Protein AF-Q8PAM5-F1 (afdb_monomer_lite)

Organism: Xanthomonas campestris pv. campestris (strain ATCC 33913 / DSM 3586 / NCPPB 528 / LMG 568 / P 25) (NCBI:txid190485)

Radius of gyration: 32.38 Å; chains: 1; bounding box: 125×71×41 Å

Sequence (197 aa):
MVDQLPAESVQSIMDGTMKAKVILSMALLSCALAACGKADKPAENSDSPASQTGTSSPAKADHSAAVNGAQQTAKLQQPSGVQDAKQYLCQGGGSACKASGPLVANSDAEAKWLLSNGYPTEAELARLDKLTLDQLKAESQAGNKAATVIYGKKTATSGHFQEGLGILRNAASAGNLYSYYGLSDIYASETKDKNLI

Structure (mmCIF, N/CA/C/O backbone):
data_AF-Q8PAM5-F1
#
_entry.id   AF-Q8PAM5-F1
#
loop_
_atom_site.group_PDB
_atom_site.id
_atom_site.type_symbol
_atom_site.label_atom_id
_atom_site.label_alt_id
_atom_site.label_comp_id
_atom_site.label_asym_id
_atom_site.label_entity_id
_atom_site.label_seq_id
_atom_site.pdbx_PDB_ins_code
_atom_site.Cartn_x
_atom_site.Cartn_y
_atom_site.Cartn_z
_atom_site.occupancy
_atom_site.B_iso_or_equiv
_atom_site.auth_seq_id
_atom_site.auth_comp_id
_atom_site.auth_asym_id
_atom_site.auth_atom_id
_atom_site.pdbx_PDB_model_num
ATOM 1 N N . MET A 1 1 ? 62.332 26.165 10.429 1.00 42.25 1 MET A N 1
ATOM 2 C CA . MET A 1 1 ? 62.621 24.849 11.032 1.00 42.25 1 MET A CA 1
ATOM 3 C C . MET A 1 1 ? 61.345 24.391 11.708 1.00 42.25 1 MET A C 1
ATOM 5 O O . MET A 1 1 ? 60.795 25.206 12.438 1.00 42.25 1 MET A O 1
ATOM 9 N N . VAL A 1 2 ? 60.952 23.132 11.468 1.00 42.97 2 VAL A N 1
ATOM 10 C CA . VAL A 1 2 ? 59.860 22.387 12.135 1.00 42.97 2 VAL A CA 1
ATOM 11 C C . VAL A 1 2 ? 58.449 22.826 11.672 1.00 42.97 2 VAL A C 1
ATOM 13 O O . VAL A 1 2 ? 58.094 23.982 11.844 1.00 42.97 2 VAL A O 1
ATOM 16 N N . ASP A 1 3 ? 57.574 22.036 11.046 1.00 40.38 3 ASP A N 1
ATOM 17 C CA . ASP A 1 3 ? 57.607 20.644 10.584 1.00 40.38 3 ASP A CA 1
ATOM 18 C C . ASP A 1 3 ? 56.512 20.466 9.508 1.00 40.38 3 ASP A C 1
ATOM 20 O O . ASP A 1 3 ? 55.364 20.865 9.709 1.00 40.38 3 ASP A O 1
ATOM 24 N N . GLN A 1 4 ? 56.867 19.873 8.366 1.00 46.44 4 GLN A N 1
ATOM 25 C CA . GLN A 1 4 ? 55.930 19.194 7.468 1.00 46.44 4 GLN A CA 1
ATOM 26 C C . GLN A 1 4 ? 55.980 17.722 7.867 1.00 46.44 4 GLN A C 1
ATOM 28 O O . GLN A 1 4 ? 57.030 17.103 7.704 1.00 46.44 4 GLN A O 1
ATOM 33 N N . LEU A 1 5 ? 54.868 17.162 8.348 1.00 45.34 5 LEU A N 1
ATOM 34 C CA . LEU A 1 5 ? 54.720 15.713 8.468 1.00 45.34 5 LEU A CA 1
ATOM 35 C C . LEU A 1 5 ? 53.838 15.167 7.331 1.00 45.34 5 LEU A C 1
ATOM 37 O O . LEU A 1 5 ? 52.855 15.814 6.959 1.00 45.34 5 LEU A O 1
ATOM 41 N N . PRO A 1 6 ? 54.219 14.015 6.747 1.00 49.38 6 PRO A N 1
ATOM 42 C CA . PRO A 1 6 ? 53.784 13.580 5.427 1.00 49.38 6 PRO A CA 1
ATOM 43 C C . PRO A 1 6 ? 52.526 12.707 5.450 1.00 49.38 6 PRO A C 1
ATOM 45 O O . PRO A 1 6 ? 52.188 12.058 6.439 1.00 49.38 6 PRO A O 1
ATOM 48 N N . ALA A 1 7 ? 51.881 12.652 4.286 1.00 47.38 7 ALA A N 1
ATOM 49 C CA . ALA A 1 7 ? 50.926 11.623 3.920 1.00 47.38 7 ALA A CA 1
ATOM 50 C C . ALA A 1 7 ? 51.678 10.339 3.536 1.00 47.38 7 ALA A C 1
ATOM 52 O O . ALA A 1 7 ? 52.319 10.299 2.491 1.00 47.38 7 ALA A O 1
ATOM 53 N N . GLU A 1 8 ? 51.554 9.284 4.342 1.00 43.16 8 GLU A N 1
ATOM 54 C CA . GLU A 1 8 ? 51.780 7.910 3.895 1.00 43.16 8 GLU A CA 1
ATOM 55 C C . GLU A 1 8 ? 50.804 6.935 4.568 1.00 43.16 8 GLU A C 1
ATOM 57 O O . GLU A 1 8 ? 50.721 6.825 5.787 1.00 43.16 8 GLU A O 1
ATOM 62 N N . SER A 1 9 ? 50.084 6.222 3.701 1.00 43.06 9 SER A N 1
ATOM 63 C CA . SER A 1 9 ? 49.892 4.773 3.743 1.00 43.06 9 SER A CA 1
ATOM 64 C C . SER A 1 9 ? 49.316 4.141 5.018 1.00 43.06 9 SER A C 1
ATOM 66 O O . SER A 1 9 ? 50.027 3.614 5.868 1.00 43.06 9 SER A O 1
ATOM 68 N N . VAL A 1 10 ? 47.984 4.046 5.063 1.00 42.22 10 VAL A N 1
ATOM 69 C CA . VAL A 1 10 ? 47.285 2.985 5.810 1.00 42.22 10 VAL A CA 1
ATOM 70 C C . VAL A 1 10 ? 46.413 2.202 4.824 1.00 42.22 10 VAL A C 1
ATOM 72 O O . VAL A 1 10 ? 45.187 2.229 4.859 1.00 42.22 10 VAL A O 1
ATOM 75 N N . GLN A 1 11 ? 47.073 1.539 3.872 1.00 42.34 11 GLN A N 1
ATOM 76 C CA . GLN A 1 11 ? 46.522 0.415 3.115 1.00 42.34 11 GLN A CA 1
ATOM 77 C C . GLN A 1 11 ? 47.196 -0.856 3.628 1.00 42.34 11 GLN A C 1
ATOM 79 O O . GLN A 1 11 ? 48.305 -1.171 3.220 1.00 42.34 11 GLN A O 1
ATOM 84 N N . SER A 1 12 ? 46.535 -1.519 4.574 1.00 39.59 12 SER A N 1
ATOM 85 C CA . SER A 1 12 ? 46.782 -2.850 5.161 1.00 39.59 12 SER A CA 1
ATOM 86 C C . SER A 1 12 ? 46.152 -2.708 6.548 1.00 39.59 12 SER A C 1
ATOM 88 O O . SER A 1 12 ? 46.491 -1.772 7.259 1.00 39.59 12 SER A O 1
ATOM 90 N N . ILE A 1 13 ? 45.147 -3.449 7.006 1.00 46.94 13 ILE A N 1
ATOM 91 C CA . ILE A 1 13 ? 45.086 -4.895 7.194 1.00 46.94 13 ILE A CA 1
ATOM 92 C C . ILE A 1 13 ? 43.619 -5.166 7.570 1.00 46.94 13 ILE A C 1
ATOM 94 O O . ILE A 1 13 ? 43.204 -4.722 8.633 1.00 46.94 13 ILE A O 1
ATOM 98 N N . MET A 1 14 ? 42.820 -5.809 6.715 1.00 41.88 14 MET A N 1
ATOM 99 C CA . MET A 1 14 ? 41.591 -6.550 7.080 1.00 41.88 14 MET A CA 1
ATOM 100 C C . MET A 1 14 ? 40.939 -7.110 5.809 1.00 41.88 14 MET A C 1
ATOM 102 O O . MET A 1 14 ? 39.782 -6.854 5.503 1.00 41.88 14 MET A O 1
ATOM 106 N N . ASP A 1 15 ? 41.705 -7.893 5.052 1.00 41.47 15 ASP A N 1
ATOM 107 C CA . ASP A 1 15 ? 41.129 -8.822 4.084 1.00 41.47 15 ASP A CA 1
ATOM 108 C C . ASP A 1 15 ? 41.810 -10.172 4.298 1.00 41.47 15 ASP A C 1
ATOM 110 O O . ASP A 1 15 ? 43.013 -10.341 4.097 1.00 41.47 15 ASP A O 1
ATOM 114 N N . GLY A 1 16 ? 41.059 -11.080 4.914 1.00 39.72 16 GLY A N 1
ATOM 115 C CA . GLY A 1 16 ? 41.605 -12.200 5.670 1.00 39.72 16 GLY A CA 1
ATOM 116 C C . GLY A 1 16 ? 40.597 -13.327 5.839 1.00 39.72 16 GLY A C 1
ATOM 117 O O . GLY A 1 16 ? 40.372 -13.809 6.939 1.00 39.72 16 GLY A O 1
ATOM 118 N N . THR A 1 17 ? 40.027 -13.767 4.720 1.00 42.84 17 THR A N 1
ATOM 119 C CA . THR A 1 17 ? 39.775 -15.192 4.465 1.00 42.84 17 THR A CA 1
ATOM 120 C C . THR A 1 17 ? 38.811 -15.924 5.416 1.00 42.84 17 THR A C 1
ATOM 122 O O . THR A 1 17 ? 39.169 -16.933 6.018 1.00 42.84 17 THR A O 1
ATOM 125 N N . MET A 1 18 ? 37.526 -15.551 5.445 1.00 38.03 18 MET A N 1
ATOM 126 C CA . MET A 1 18 ? 36.471 -16.503 5.840 1.00 38.03 18 MET A CA 1
ATOM 127 C C . MET A 1 18 ? 36.092 -17.402 4.651 1.00 38.03 18 MET A C 1
ATOM 129 O O . MET A 1 18 ? 35.032 -17.283 4.045 1.00 38.03 18 MET A O 1
ATOM 133 N N . LYS A 1 19 ? 36.987 -18.339 4.311 1.00 48.31 19 LYS A N 1
ATOM 134 C CA . LYS A 1 19 ? 36.625 -19.563 3.582 1.00 48.31 19 LYS A CA 1
ATOM 135 C C . LYS A 1 19 ? 36.349 -20.662 4.604 1.00 48.31 19 LYS A C 1
ATOM 137 O O . LYS A 1 19 ? 37.219 -21.476 4.897 1.00 48.31 19 LYS A O 1
ATOM 142 N N . ALA A 1 20 ? 35.127 -20.704 5.122 1.00 47.09 20 ALA A N 1
ATOM 143 C CA . ALA A 1 20 ? 34.639 -21.835 5.900 1.00 47.09 20 ALA A CA 1
ATOM 144 C C . ALA A 1 20 ? 33.363 -22.384 5.254 1.00 47.09 20 ALA A C 1
ATOM 146 O O . ALA A 1 20 ? 32.299 -21.777 5.277 1.00 47.09 20 ALA A O 1
ATOM 147 N N . LYS A 1 21 ? 33.553 -23.541 4.617 1.00 50.09 21 LYS A N 1
ATOM 148 C CA . LYS A 1 21 ? 32.563 -24.517 4.161 1.00 50.09 21 LYS A CA 1
ATOM 149 C C . LYS A 1 21 ? 31.264 -24.498 4.979 1.00 50.09 21 LYS A C 1
ATOM 151 O O . LYS A 1 21 ? 31.280 -24.895 6.137 1.00 50.09 21 LYS A O 1
ATOM 156 N N . VAL A 1 22 ? 30.140 -24.213 4.325 1.00 48.91 22 VAL A N 1
ATOM 157 C CA . VAL A 1 22 ? 28.833 -24.755 4.723 1.00 48.91 22 VAL A CA 1
ATOM 158 C C . VAL A 1 22 ? 28.134 -25.233 3.453 1.00 48.91 22 VAL A C 1
ATOM 160 O O . VAL A 1 22 ? 27.361 -24.525 2.819 1.00 48.91 22 VAL A O 1
ATOM 163 N N . ILE A 1 23 ? 28.498 -26.442 3.037 1.00 55.47 23 ILE A N 1
ATOM 164 C CA . ILE A 1 23 ? 27.697 -27.263 2.131 1.00 55.47 23 ILE A CA 1
ATOM 165 C C . ILE A 1 23 ? 27.048 -28.321 3.018 1.00 55.47 23 ILE A C 1
ATOM 167 O O . ILE A 1 23 ? 27.731 -28.885 3.872 1.00 55.47 23 ILE A O 1
ATOM 171 N N . LEU A 1 24 ? 25.778 -28.609 2.719 1.00 42.91 24 LEU A N 1
ATOM 172 C CA . LEU A 1 24 ? 24.989 -29.775 3.129 1.00 42.91 24 LEU A CA 1
ATOM 173 C C . LEU A 1 24 ? 24.008 -29.531 4.282 1.00 42.91 24 LEU A C 1
ATOM 175 O O . LEU A 1 24 ? 24.387 -29.554 5.448 1.00 42.91 24 LEU A O 1
ATOM 179 N N . SER A 1 25 ? 22.725 -29.378 3.926 1.00 41.12 25 SER A N 1
ATOM 180 C CA . SER A 1 25 ? 21.597 -30.158 4.479 1.00 41.12 25 SER A CA 1
ATOM 181 C C . SER A 1 25 ? 20.275 -29.746 3.806 1.00 41.12 25 SER A C 1
ATOM 183 O O . SER A 1 25 ? 19.482 -29.004 4.376 1.00 41.12 25 SER A O 1
ATOM 185 N N . MET A 1 26 ? 20.015 -30.229 2.582 1.00 45.72 26 MET A N 1
ATOM 186 C CA . MET A 1 26 ? 18.632 -30.342 2.092 1.00 45.72 26 MET A CA 1
ATOM 187 C C . MET A 1 26 ? 18.045 -31.630 2.671 1.00 45.72 26 MET A C 1
ATOM 189 O O . MET A 1 26 ? 18.252 -32.712 2.127 1.00 45.72 26 MET A O 1
ATOM 193 N N . ALA A 1 27 ? 17.340 -31.517 3.795 1.00 53.09 27 ALA A N 1
ATOM 194 C CA . ALA A 1 27 ? 16.489 -32.589 4.288 1.00 53.09 27 ALA A CA 1
ATOM 195 C C . ALA A 1 27 ? 15.143 -32.518 3.552 1.00 53.09 27 ALA A C 1
ATOM 197 O O . ALA A 1 27 ? 14.373 -31.571 3.702 1.00 53.09 27 ALA A O 1
ATO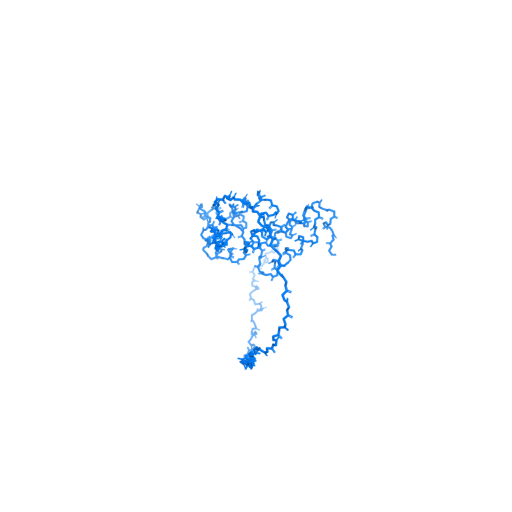M 198 N N . LEU A 1 28 ? 14.903 -33.526 2.717 1.00 51.25 28 LEU A N 1
ATOM 199 C CA . LEU A 1 28 ? 13.649 -33.789 2.022 1.00 51.25 28 LEU A CA 1
ATOM 200 C C . LEU A 1 28 ? 12.527 -34.034 3.046 1.00 51.25 28 LEU A C 1
ATOM 202 O O . LEU A 1 28 ? 12.415 -35.134 3.583 1.00 51.25 28 LEU A O 1
ATOM 206 N N . LEU A 1 29 ? 11.660 -33.046 3.289 1.00 47.84 29 LEU A N 1
ATOM 207 C CA . LEU A 1 29 ? 10.353 -33.300 3.903 1.00 47.84 29 LEU A CA 1
ATOM 208 C C . LEU A 1 29 ? 9.377 -33.766 2.818 1.00 47.84 29 LEU A C 1
ATOM 210 O O . LEU A 1 29 ? 8.692 -32.970 2.183 1.00 47.84 29 LEU A O 1
ATOM 214 N N . SER A 1 30 ? 9.327 -35.078 2.600 1.00 46.72 30 SER A N 1
ATOM 215 C CA . SER A 1 30 ? 8.229 -35.732 1.882 1.00 46.72 30 SER A CA 1
ATOM 216 C C . SER A 1 30 ? 7.233 -36.277 2.904 1.00 46.72 30 SER A C 1
ATOM 218 O O . SER A 1 30 ? 7.366 -37.407 3.365 1.00 46.72 30 SER A O 1
ATOM 220 N N . CYS A 1 31 ? 6.233 -35.478 3.277 1.00 51.94 31 CYS A N 1
ATOM 221 C CA . CYS A 1 31 ? 5.037 -36.004 3.932 1.00 51.94 31 CYS A CA 1
ATOM 222 C C . CYS A 1 31 ? 4.074 -36.489 2.845 1.00 51.94 31 CYS A C 1
ATOM 224 O O . CYS A 1 31 ? 3.433 -35.694 2.160 1.00 51.94 31 CYS A O 1
ATOM 226 N N . ALA A 1 32 ? 4.001 -37.808 2.677 1.00 55.88 32 ALA A N 1
ATOM 227 C CA . ALA A 1 32 ? 2.976 -38.458 1.879 1.00 55.88 32 ALA A CA 1
ATOM 228 C C . ALA A 1 32 ? 1.598 -38.207 2.520 1.00 55.88 32 ALA A C 1
ATOM 230 O O . ALA A 1 32 ? 1.319 -38.685 3.618 1.00 55.88 32 ALA A O 1
ATOM 231 N N . LEU A 1 33 ? 0.730 -37.460 1.833 1.00 49.72 33 LEU A N 1
ATOM 232 C CA . LEU A 1 33 ? -0.702 -37.450 2.119 1.00 49.72 33 LEU A CA 1
ATOM 233 C C . LEU A 1 33 ? -1.269 -38.792 1.653 1.00 49.72 33 LEU A C 1
ATOM 235 O O . LEU A 1 33 ? -1.496 -39.008 0.463 1.00 49.72 33 LEU A O 1
ATOM 239 N N . ALA A 1 34 ? -1.463 -39.708 2.600 1.00 50.25 34 ALA A N 1
ATOM 240 C CA . ALA A 1 34 ? -2.281 -40.887 2.383 1.00 50.25 34 ALA A CA 1
ATOM 241 C C . ALA A 1 34 ? -3.709 -40.429 2.055 1.00 50.25 34 ALA A C 1
ATOM 243 O O . ALA A 1 34 ? -4.423 -39.873 2.890 1.00 50.25 34 ALA A O 1
ATOM 244 N N . ALA A 1 35 ? -4.097 -40.634 0.801 1.00 46.75 35 ALA A N 1
ATOM 245 C CA . ALA A 1 35 ? -5.448 -40.455 0.316 1.00 46.75 35 ALA A CA 1
ATOM 246 C C . ALA A 1 35 ? -6.354 -41.542 0.918 1.00 46.75 35 ALA A C 1
ATOM 248 O O . ALA A 1 35 ? -6.356 -42.679 0.454 1.00 46.75 35 ALA A O 1
ATOM 249 N N . CYS A 1 36 ? -7.152 -41.185 1.922 1.00 53.09 36 CYS A N 1
ATOM 250 C CA . CYS A 1 36 ? -8.367 -41.919 2.266 1.00 53.09 36 CYS A CA 1
ATOM 251 C C . CYS A 1 36 ? -9.555 -41.123 1.730 1.00 53.09 36 CYS A C 1
ATOM 253 O O . CYS A 1 36 ? -9.970 -40.129 2.320 1.00 53.09 36 CYS A O 1
ATOM 255 N N . GLY A 1 37 ? -10.083 -41.539 0.582 1.00 41.22 37 GLY A N 1
ATOM 256 C CA . GLY A 1 37 ? -11.249 -40.900 -0.011 1.00 41.22 37 GLY A CA 1
ATOM 257 C C . GLY A 1 37 ? -11.824 -41.704 -1.165 1.00 41.22 37 GLY A C 1
ATOM 258 O O . GLY A 1 37 ? -11.498 -41.435 -2.318 1.00 41.22 37 GLY A O 1
ATOM 259 N N . LYS A 1 38 ? -12.685 -42.674 -0.842 1.00 39.50 38 LYS A N 1
ATOM 260 C CA . LYS A 1 38 ? -13.826 -43.118 -1.663 1.00 39.50 38 LYS A CA 1
ATOM 261 C C . LYS A 1 38 ? -14.763 -43.958 -0.793 1.00 39.50 38 LYS A C 1
ATOM 263 O O . LYS A 1 38 ? -14.311 -44.914 -0.180 1.00 39.50 38 LYS A O 1
ATOM 268 N N . ALA A 1 39 ? -15.978 -43.438 -0.609 1.00 38.84 39 ALA A N 1
ATOM 269 C CA . ALA A 1 39 ? -17.246 -44.045 -1.049 1.00 38.84 39 ALA A CA 1
ATOM 270 C C . ALA A 1 39 ? -17.826 -44.904 0.101 1.00 38.84 39 ALA A C 1
ATOM 272 O O . ALA A 1 39 ? -17.073 -45.527 0.831 1.00 38.84 39 ALA A O 1
ATOM 273 N N . ASP A 1 40 ? -19.098 -44.858 0.482 1.00 42.00 40 ASP A N 1
ATOM 274 C CA . ASP A 1 40 ? -20.323 -44.717 -0.290 1.00 42.00 40 ASP A CA 1
ATOM 275 C C . ASP A 1 40 ? -21.453 -44.129 0.572 1.00 42.00 40 ASP A C 1
ATOM 277 O O . ASP A 1 40 ? -21.507 -44.308 1.789 1.00 42.00 40 ASP A O 1
ATOM 281 N N . LYS A 1 41 ? -22.397 -43.471 -0.100 1.00 45.69 41 LYS A N 1
ATOM 282 C CA . LYS A 1 41 ? -23.770 -43.267 0.373 1.00 45.69 41 LYS A CA 1
ATOM 283 C C . LYS A 1 41 ? -24.596 -44.457 -0.129 1.00 45.69 41 LYS A C 1
ATOM 285 O O . LYS A 1 41 ? -24.451 -44.814 -1.295 1.00 45.69 41 LYS A O 1
ATOM 290 N N . PRO A 1 42 ? -25.513 -45.008 0.676 1.00 41.94 42 PRO A N 1
ATOM 291 C CA . PRO A 1 42 ? -26.870 -45.181 0.152 1.00 41.94 42 PRO A CA 1
ATOM 292 C C . PRO A 1 42 ? -27.962 -44.747 1.139 1.00 41.94 42 PRO A C 1
ATOM 294 O O . PRO A 1 42 ? -27.784 -44.728 2.354 1.00 41.94 42 PRO A O 1
ATOM 297 N N . ALA A 1 43 ? -29.083 -44.346 0.546 1.00 39.12 43 ALA A N 1
ATOM 298 C CA . ALA A 1 43 ? -30.341 -43.972 1.176 1.00 39.12 43 ALA A CA 1
ATOM 299 C C . ALA A 1 43 ? -31.292 -45.183 1.296 1.00 39.12 43 ALA A C 1
ATOM 301 O O . ALA A 1 43 ? -30.894 -46.293 0.960 1.00 39.12 43 ALA A O 1
ATOM 302 N N . GLU A 1 44 ? -32.544 -44.876 1.671 1.00 39.22 44 GLU A N 1
ATOM 303 C CA . GLU A 1 44 ? -33.760 -45.715 1.755 1.00 39.22 44 GLU A CA 1
ATOM 304 C C . GLU A 1 44 ? -33.995 -46.399 3.110 1.00 39.22 44 GLU A C 1
ATOM 306 O O . GLU A 1 44 ? -33.065 -46.863 3.751 1.00 39.22 44 GLU A O 1
ATOM 311 N N . ASN A 1 45 ? -35.212 -46.519 3.641 1.00 36.78 45 ASN A N 1
ATOM 312 C CA . ASN A 1 45 ? -36.549 -46.016 3.298 1.00 36.78 45 ASN A CA 1
ATOM 313 C C . ASN A 1 45 ? -37.421 -46.192 4.559 1.00 36.78 45 ASN A C 1
ATOM 315 O O . ASN A 1 45 ? -37.094 -47.051 5.378 1.00 36.78 45 ASN A O 1
ATOM 319 N N . SER A 1 46 ? -38.537 -45.467 4.691 1.00 37.88 46 SER A N 1
ATOM 320 C CA . SER A 1 46 ? -39.791 -45.991 5.279 1.00 37.88 46 SER A CA 1
ATOM 321 C C . SER A 1 46 ? -40.934 -44.976 5.165 1.00 37.88 46 SER A C 1
ATOM 323 O O . SER A 1 46 ? -40.950 -43.929 5.810 1.00 37.88 46 SER A O 1
ATOM 325 N N . ASP A 1 47 ? -41.871 -45.372 4.313 1.00 36.62 47 ASP A N 1
ATOM 326 C CA . ASP A 1 47 ? -43.221 -44.894 4.021 1.00 36.62 47 ASP A CA 1
ATOM 327 C C . ASP A 1 47 ? -44.130 -44.644 5.249 1.00 36.62 47 ASP A C 1
ATOM 329 O O . ASP A 1 47 ? -44.156 -45.447 6.177 1.00 36.62 47 ASP A O 1
ATOM 333 N N . SER A 1 48 ? -44.861 -43.511 5.264 1.00 38.88 48 SER A N 1
ATOM 334 C CA . SER A 1 48 ? -46.337 -43.370 5.070 1.00 38.88 48 SER A CA 1
ATOM 335 C C . SER A 1 48 ? -47.184 -43.417 6.369 1.00 38.88 48 SER A C 1
ATOM 337 O O . SER A 1 48 ? -46.707 -43.923 7.380 1.00 38.88 48 SER A O 1
ATOM 339 N N . PRO A 1 49 ? -48.488 -43.043 6.379 1.00 51.88 49 PRO A N 1
ATOM 340 C CA . PRO A 1 49 ? -49.202 -41.941 5.700 1.00 51.88 49 PRO A CA 1
ATOM 341 C C . PRO A 1 49 ? -50.177 -41.179 6.653 1.00 51.88 49 PRO A C 1
ATOM 343 O O . PRO A 1 49 ? -50.464 -41.651 7.748 1.00 51.88 49 PRO A O 1
ATOM 346 N N . ALA A 1 50 ? -50.775 -40.056 6.218 1.00 37.03 50 ALA A N 1
ATOM 347 C CA . ALA A 1 50 ? -52.195 -39.727 6.477 1.00 37.03 50 ALA A CA 1
ATOM 348 C C . ALA A 1 50 ? -52.635 -38.428 5.778 1.00 37.03 50 ALA A C 1
ATOM 350 O O . ALA A 1 50 ? -52.050 -37.362 5.952 1.00 37.03 50 ALA A O 1
ATOM 351 N N . SER A 1 51 ? -53.717 -38.555 5.014 1.00 37.69 51 SER A N 1
ATOM 352 C CA . SER A 1 51 ? -54.469 -37.514 4.316 1.00 37.69 51 SER A CA 1
ATOM 353 C C . SER A 1 51 ? -55.118 -36.495 5.254 1.00 37.69 51 SER A C 1
ATOM 355 O O . SER A 1 51 ? -55.556 -36.866 6.340 1.00 37.69 51 SER A O 1
ATOM 357 N N . GLN A 1 52 ? -55.372 -35.280 4.753 1.00 44.44 52 GLN A N 1
ATOM 358 C CA . GLN A 1 52 ? -56.734 -34.735 4.749 1.00 44.44 52 GLN A CA 1
ATOM 359 C C . GLN A 1 52 ? -56.906 -33.565 3.773 1.00 44.44 52 GLN A C 1
ATOM 361 O O . GLN A 1 52 ? -56.071 -32.676 3.636 1.00 44.44 52 GLN A O 1
ATOM 366 N N . THR A 1 53 ? -58.032 -33.648 3.079 1.00 37.72 53 THR A N 1
ATOM 367 C CA . THR A 1 53 ? -58.565 -32.776 2.038 1.00 37.72 53 THR A CA 1
ATOM 368 C C . THR A 1 53 ? -59.322 -31.606 2.671 1.00 37.72 53 THR A C 1
ATOM 370 O O . THR A 1 53 ? -60.058 -31.807 3.633 1.00 37.72 53 THR A O 1
ATOM 373 N N . GLY A 1 54 ? -59.227 -30.410 2.090 1.00 37.34 54 GLY A N 1
ATOM 374 C CA . GLY A 1 54 ? -60.072 -29.268 2.444 1.00 37.34 54 GLY A CA 1
ATOM 375 C C . GLY A 1 54 ? -60.076 -28.216 1.336 1.00 37.34 54 GLY A C 1
ATOM 376 O O . GLY A 1 54 ? -59.117 -27.474 1.166 1.00 37.34 54 GLY A O 1
ATOM 377 N N . THR A 1 55 ? -61.149 -28.206 0.552 1.00 35.81 55 THR A N 1
ATOM 378 C CA . THR A 1 55 ? -61.413 -27.334 -0.601 1.00 35.81 55 THR A CA 1
ATOM 379 C C . THR A 1 55 ? -61.982 -25.976 -0.179 1.00 35.81 55 THR A C 1
ATOM 381 O O . THR A 1 55 ? -62.953 -25.962 0.568 1.00 35.81 55 THR A O 1
ATOM 384 N N . SER A 1 56 ? -61.502 -24.872 -0.775 1.00 40.78 56 SER A N 1
ATOM 385 C CA . SER A 1 56 ? -62.352 -23.773 -1.296 1.00 40.78 56 SER A CA 1
ATOM 386 C C . SER A 1 56 ? -61.537 -22.706 -2.055 1.00 40.78 56 SER A C 1
ATOM 388 O O . SER A 1 56 ? -60.653 -22.070 -1.489 1.00 40.78 56 SER A O 1
ATOM 390 N N . SER A 1 57 ? -61.852 -22.529 -3.345 1.00 43.19 57 SER A N 1
ATOM 391 C CA . SER A 1 57 ? -61.420 -21.454 -4.271 1.00 43.19 57 SER A CA 1
ATOM 392 C C . SER A 1 57 ? -62.172 -20.124 -4.001 1.00 43.19 57 SER A C 1
ATOM 394 O O . SER A 1 57 ? -62.982 -20.112 -3.075 1.00 43.19 57 SER A O 1
ATOM 396 N N . PRO A 1 58 ? -62.091 -19.047 -4.828 1.00 51.69 58 PRO A N 1
ATOM 397 C CA . PRO A 1 58 ? -61.154 -18.682 -5.908 1.00 51.69 58 PRO A CA 1
ATOM 398 C C . PRO A 1 58 ? -60.613 -17.227 -5.793 1.00 51.69 58 PRO A C 1
ATOM 400 O O . PRO A 1 58 ? -61.251 -16.354 -5.218 1.00 51.69 58 PRO A O 1
ATOM 403 N N . ALA A 1 59 ? -59.503 -16.904 -6.462 1.00 39.19 59 ALA A N 1
ATOM 404 C CA . ALA A 1 59 ? -59.274 -15.544 -6.962 1.00 39.19 59 ALA A CA 1
ATOM 405 C C . ALA A 1 59 ? -58.478 -15.602 -8.268 1.00 39.19 59 ALA A C 1
ATOM 407 O O . ALA A 1 59 ? -57.468 -16.292 -8.388 1.00 39.19 59 ALA A O 1
ATOM 408 N N . LYS A 1 60 ? -59.033 -14.932 -9.271 1.00 35.59 60 LYS A N 1
ATOM 409 C CA . LYS A 1 60 ? -58.658 -14.945 -10.678 1.00 35.59 60 LYS A CA 1
ATOM 410 C C . LYS A 1 60 ? -57.599 -13.873 -10.939 1.00 35.59 60 LYS A C 1
ATOM 412 O O . LYS A 1 60 ? -57.809 -12.741 -10.534 1.00 35.59 60 LYS A O 1
ATOM 417 N N . ALA A 1 61 ? -56.571 -14.284 -11.684 1.00 40.25 61 ALA A N 1
ATOM 418 C CA . ALA A 1 61 ? -55.667 -13.509 -12.537 1.00 40.25 61 ALA A CA 1
ATOM 419 C C . ALA A 1 61 ? -54.910 -12.318 -11.916 1.00 40.25 61 ALA A C 1
ATOM 421 O O . ALA A 1 61 ? -55.502 -11.307 -11.579 1.00 40.25 61 ALA A O 1
ATOM 422 N N . ASP A 1 62 ? -53.576 -12.377 -11.963 1.00 37.41 62 ASP A N 1
ATOM 423 C CA . ASP A 1 62 ? -52.905 -11.629 -13.029 1.00 37.41 62 ASP A CA 1
ATOM 424 C C . ASP A 1 62 ? -51.532 -12.205 -13.398 1.00 37.41 62 ASP A C 1
ATOM 426 O O . ASP A 1 62 ? -50.827 -12.817 -12.598 1.00 37.41 62 ASP A O 1
ATOM 430 N N . HIS A 1 63 ? -51.238 -12.077 -14.687 1.00 42.44 63 HIS A N 1
ATOM 431 C CA . HIS A 1 63 ? -50.037 -12.516 -15.384 1.00 42.44 63 HIS A CA 1
ATOM 432 C C . HIS A 1 63 ? -48.821 -11.639 -15.057 1.00 42.44 63 HIS A C 1
ATOM 434 O O . HIS A 1 63 ? -48.953 -10.425 -14.963 1.00 42.44 63 HIS A O 1
ATOM 440 N N . SER A 1 64 ? -47.638 -12.266 -15.125 1.00 41.09 64 SER A N 1
ATOM 441 C CA . SER A 1 64 ? -46.332 -11.655 -15.446 1.00 41.09 64 SER A CA 1
ATOM 442 C C . SER A 1 64 ? -45.745 -10.698 -14.389 1.00 41.09 64 SER A C 1
ATOM 444 O O . SER A 1 64 ? -46.418 -9.857 -13.828 1.00 41.09 64 SER A O 1
ATOM 446 N N . ALA A 1 65 ? -44.460 -10.713 -14.052 1.00 41.62 65 ALA A N 1
ATOM 447 C CA . ALA A 1 65 ? -43.300 -11.313 -14.678 1.00 41.62 65 ALA A CA 1
ATOM 448 C C . ALA A 1 65 ? -42.342 -11.802 -13.585 1.00 41.62 65 ALA A C 1
ATOM 450 O O . ALA A 1 65 ? -42.109 -11.126 -12.581 1.00 41.62 65 ALA A O 1
ATOM 451 N N . ALA A 1 66 ? -41.773 -12.982 -13.809 1.00 44.03 66 ALA A N 1
ATOM 452 C CA . ALA A 1 66 ? -40.653 -13.480 -13.042 1.00 44.03 66 ALA A CA 1
ATOM 453 C C . ALA A 1 66 ? -39.496 -12.468 -13.095 1.00 44.03 66 ALA A C 1
ATOM 455 O O . ALA A 1 66 ? -38.998 -12.132 -14.165 1.00 44.03 66 ALA A O 1
ATOM 456 N N . VAL A 1 67 ? -39.119 -11.974 -11.917 1.00 42.66 67 VAL A N 1
ATOM 457 C CA . VAL A 1 67 ? -37.739 -11.819 -11.442 1.00 42.66 67 VAL A CA 1
ATOM 458 C C . VAL A 1 67 ? -36.705 -11.682 -12.571 1.00 42.66 67 VAL A C 1
ATOM 460 O O . VAL A 1 67 ? -36.017 -12.636 -12.923 1.00 42.66 67 VAL A O 1
ATOM 463 N N . ASN A 1 68 ? -36.500 -10.457 -13.065 1.00 44.72 68 ASN A N 1
ATOM 464 C CA . ASN A 1 68 ? -35.222 -10.059 -13.675 1.00 44.72 68 ASN A CA 1
ATOM 465 C C . ASN A 1 68 ? -34.176 -9.866 -12.561 1.00 44.72 68 ASN A C 1
ATOM 467 O O . ASN A 1 68 ? -33.632 -8.788 -12.346 1.00 44.72 68 ASN A O 1
ATOM 471 N N . GLY A 1 69 ? -33.957 -10.926 -11.789 1.00 44.75 69 GLY A N 1
ATOM 472 C CA . GLY A 1 69 ? -33.073 -10.980 -10.632 1.00 44.75 69 GLY A CA 1
ATOM 473 C C . GLY A 1 69 ? -32.122 -12.159 -10.747 1.00 44.75 69 GLY A C 1
ATOM 474 O O . GLY A 1 69 ? -31.957 -12.905 -9.794 1.00 44.75 69 GLY A O 1
ATOM 475 N N . ALA A 1 70 ? -31.557 -12.387 -11.933 1.00 46.44 70 ALA A N 1
ATOM 476 C CA . ALA A 1 70 ? -30.538 -13.415 -12.134 1.00 46.44 70 ALA A CA 1
ATOM 477 C C . ALA A 1 70 ? -29.712 -13.159 -13.402 1.00 46.44 70 ALA A C 1
ATOM 479 O O . ALA A 1 70 ? -29.458 -14.067 -14.181 1.00 46.44 70 ALA A O 1
ATOM 480 N N . GLN A 1 71 ? -29.302 -11.914 -13.643 1.00 39.00 71 GLN A N 1
ATOM 481 C CA . GLN A 1 71 ? -28.318 -11.609 -14.689 1.00 39.00 71 GLN A CA 1
ATOM 482 C C . GLN A 1 71 ? -27.403 -10.450 -14.283 1.00 39.00 71 GLN A C 1
ATOM 484 O O . GLN A 1 71 ? -26.939 -9.667 -15.099 1.00 39.00 71 GLN A O 1
ATOM 489 N N . GLN A 1 72 ? -27.082 -10.376 -12.993 1.00 41.97 72 GLN A N 1
ATOM 490 C CA . GLN A 1 72 ? -25.783 -9.862 -12.580 1.00 41.97 72 GLN A CA 1
ATOM 491 C C . GLN A 1 72 ? -24.908 -11.083 -12.333 1.00 41.97 72 GLN A C 1
ATOM 493 O O . GLN A 1 72 ? -24.642 -11.497 -11.209 1.00 41.97 72 GLN A O 1
ATOM 498 N N . THR A 1 73 ? -24.525 -11.718 -13.441 1.00 39.97 73 THR A N 1
ATOM 499 C CA . THR A 1 73 ? -23.352 -12.580 -13.507 1.00 39.97 73 THR A CA 1
ATOM 500 C C . THR A 1 73 ? -22.266 -11.870 -12.715 1.00 39.97 73 THR A C 1
ATOM 502 O O . THR A 1 73 ? -21.971 -10.708 -13.004 1.00 39.97 73 THR A O 1
ATOM 505 N N . ALA A 1 74 ? -21.727 -12.533 -11.693 1.00 46.22 74 ALA A N 1
ATOM 506 C CA . ALA A 1 74 ? -20.541 -12.087 -10.991 1.00 46.22 74 ALA A CA 1
ATOM 507 C C . ALA A 1 74 ? -19.447 -11.868 -12.042 1.00 46.22 74 ALA A C 1
ATOM 509 O O . ALA A 1 74 ? -18.751 -12.796 -12.451 1.00 46.22 74 ALA A O 1
ATOM 510 N N . LYS A 1 75 ? -19.347 -10.637 -12.553 1.00 40.81 75 LYS A N 1
ATOM 511 C CA . LYS A 1 75 ? -18.171 -10.160 -13.257 1.00 40.81 75 LYS A CA 1
ATOM 512 C C . LYS A 1 75 ? -17.089 -10.353 -12.219 1.00 40.81 75 LYS A C 1
ATOM 514 O O . LYS A 1 75 ? -17.145 -9.648 -11.214 1.00 40.81 75 LYS A O 1
ATOM 519 N N . LEU A 1 76 ? -16.216 -11.351 -12.408 1.00 42.97 76 LEU A N 1
ATOM 520 C CA . LEU A 1 76 ? -15.046 -11.541 -11.557 1.00 42.97 76 LEU A CA 1
ATOM 521 C C . LEU A 1 76 ? -14.484 -10.142 -11.335 1.00 42.97 76 LEU A C 1
ATOM 523 O O . LEU A 1 76 ? -14.099 -9.494 -12.313 1.00 42.97 76 LEU A O 1
ATOM 527 N N . GLN A 1 77 ? -14.616 -9.624 -10.108 1.00 58.09 77 GLN A N 1
ATOM 528 C CA . GLN A 1 77 ? -14.223 -8.258 -9.813 1.00 58.09 77 GLN A CA 1
ATOM 529 C C . GLN A 1 77 ? -12.752 -8.181 -10.186 1.00 58.09 77 GLN A C 1
ATOM 531 O O . GLN A 1 77 ? -11.911 -8.847 -9.586 1.00 58.09 77 GLN A O 1
ATOM 536 N N . GLN A 1 78 ? -12.467 -7.445 -11.258 1.00 56.12 78 GLN A N 1
ATOM 537 C CA . GLN A 1 78 ? -11.103 -7.237 -11.691 1.00 56.12 78 GLN A CA 1
ATOM 538 C C . GLN A 1 78 ? -10.377 -6.588 -10.512 1.00 56.12 78 GLN A C 1
ATOM 540 O O . GLN A 1 78 ? -10.941 -5.651 -9.939 1.00 56.12 78 GLN A O 1
ATOM 545 N N . PRO A 1 79 ? -9.201 -7.097 -10.106 1.00 61.59 79 PRO A N 1
ATOM 546 C CA . PRO A 1 79 ? -8.517 -6.586 -8.931 1.00 61.59 79 PRO A CA 1
ATOM 547 C C . PRO A 1 79 ? -8.339 -5.076 -9.074 1.00 61.59 79 PRO A C 1
ATOM 549 O O . PRO A 1 79 ? -7.688 -4.599 -10.010 1.00 61.59 79 PRO A O 1
ATOM 552 N N . SER A 1 80 ? -8.987 -4.334 -8.176 1.00 70.75 80 SER A N 1
ATOM 553 C CA . SER A 1 80 ? -8.830 -2.890 -8.059 1.00 70.75 80 SER A CA 1
ATOM 554 C C . SER A 1 80 ? -7.376 -2.597 -7.695 1.00 70.75 80 SER A C 1
ATOM 556 O O . SER A 1 80 ? -6.815 -3.265 -6.829 1.00 70.75 80 SER A O 1
ATOM 558 N N . GLY A 1 81 ? -6.757 -1.642 -8.383 1.00 84.12 81 GLY A N 1
ATOM 559 C CA . GLY A 1 81 ? -5.370 -1.248 -8.152 1.00 84.12 81 GLY A CA 1
ATOM 560 C C . GLY A 1 81 ? -4.537 -1.173 -9.428 1.00 84.12 81 GLY A C 1
ATOM 561 O O . GLY A 1 81 ? -4.982 -1.513 -10.527 1.00 84.12 81 GLY A O 1
ATOM 562 N N . VAL A 1 82 ? -3.305 -0.700 -9.266 1.00 91.62 82 VAL A N 1
ATOM 563 C CA . VAL A 1 82 ? -2.323 -0.598 -10.347 1.00 91.62 82 VAL A CA 1
ATOM 564 C C . VAL A 1 82 ? -1.872 -2.001 -10.742 1.00 91.62 82 VAL A C 1
ATOM 566 O O . VAL A 1 82 ? -1.510 -2.795 -9.882 1.00 91.62 82 VAL A O 1
ATOM 569 N N . GLN A 1 83 ? -1.896 -2.298 -12.042 1.00 92.88 83 GLN A N 1
ATOM 570 C CA . GLN A 1 83 ? -1.483 -3.602 -12.588 1.00 92.88 83 GLN A CA 1
ATOM 571 C C . GLN A 1 83 ? -0.281 -3.506 -13.530 1.00 92.88 83 GLN A C 1
ATOM 573 O O . GLN A 1 83 ? 0.333 -4.516 -13.864 1.00 92.88 83 GLN A O 1
ATOM 578 N N . ASP A 1 84 ? 0.058 -2.296 -13.971 1.00 95.25 84 ASP A N 1
ATOM 579 C CA . ASP A 1 84 ? 1.161 -2.059 -14.891 1.00 95.25 84 ASP A CA 1
ATOM 580 C C . ASP A 1 84 ? 2.261 -1.267 -14.189 1.00 95.25 84 ASP A C 1
ATOM 582 O O . ASP A 1 84 ? 2.081 -0.102 -13.829 1.00 95.25 84 ASP A O 1
ATOM 586 N N . ALA A 1 85 ? 3.422 -1.904 -14.033 1.00 95.50 85 ALA A N 1
ATOM 587 C CA . ALA A 1 85 ? 4.602 -1.291 -13.442 1.00 95.50 85 ALA A CA 1
ATOM 588 C C . ALA A 1 85 ? 5.041 -0.033 -14.211 1.00 95.50 85 ALA A C 1
ATOM 590 O O . ALA A 1 85 ? 5.587 0.891 -13.619 1.00 95.50 85 ALA A O 1
ATOM 591 N N . LYS A 1 86 ? 4.755 0.082 -15.513 1.00 94.56 86 LYS A N 1
ATOM 592 C CA . LYS A 1 86 ? 5.140 1.274 -16.282 1.00 94.56 86 LYS A CA 1
ATOM 593 C C . LYS A 1 86 ? 4.496 2.559 -15.767 1.00 94.56 86 LYS A C 1
ATOM 595 O O . LYS A 1 86 ? 5.039 3.633 -15.999 1.00 94.56 86 LYS A O 1
ATOM 600 N N . GLN A 1 87 ? 3.391 2.461 -15.027 1.00 94.25 87 GLN A N 1
ATOM 601 C CA . GLN A 1 87 ? 2.729 3.614 -14.417 1.00 94.25 87 GLN A CA 1
ATOM 602 C C . GLN A 1 87 ? 3.551 4.270 -13.296 1.00 94.25 87 GLN A C 1
ATOM 604 O O . GLN A 1 87 ? 3.279 5.415 -12.952 1.00 94.25 87 GLN A O 1
ATOM 609 N N . TYR A 1 88 ? 4.554 3.579 -12.741 1.00 93.94 88 TYR A N 1
ATOM 610 C CA . TYR A 1 88 ? 5.481 4.160 -11.762 1.00 93.94 88 TYR A CA 1
ATOM 611 C C . TYR A 1 88 ? 6.644 4.899 -12.427 1.00 93.94 88 TYR A C 1
ATOM 613 O O . TYR A 1 88 ? 7.355 5.636 -11.751 1.00 93.94 88 TYR A O 1
ATOM 621 N N . LEU A 1 89 ? 6.883 4.692 -13.726 1.00 92.12 89 LEU A N 1
ATOM 622 C CA . LEU A 1 89 ? 8.029 5.289 -14.400 1.00 92.12 89 LEU A CA 1
ATOM 623 C C . LEU A 1 89 ? 7.876 6.805 -14.483 1.00 92.12 89 LEU A C 1
ATOM 625 O O . LEU A 1 89 ? 6.899 7.338 -15.014 1.00 92.12 89 LEU A O 1
ATOM 629 N N . CYS A 1 90 ? 8.905 7.485 -13.998 1.00 88.00 90 CYS A N 1
ATOM 630 C CA . CYS A 1 90 ? 9.068 8.920 -14.124 1.00 88.00 90 CYS A CA 1
ATOM 631 C C . CYS A 1 90 ? 9.013 9.374 -15.597 1.00 88.00 90 CYS A C 1
ATOM 633 O O . CYS A 1 90 ? 9.736 8.857 -16.449 1.00 88.00 90 CYS A O 1
ATOM 635 N N . GLN A 1 91 ? 8.190 10.386 -15.892 1.00 78.81 91 GLN A N 1
ATOM 636 C CA . GLN A 1 91 ? 7.926 10.864 -17.262 1.00 78.81 91 GLN A CA 1
ATOM 637 C C . GLN A 1 91 ? 8.810 12.053 -17.705 1.00 78.81 91 GLN A C 1
ATOM 639 O O . GLN A 1 91 ? 8.578 12.628 -18.764 1.00 78.81 91 GLN A O 1
ATOM 644 N N . GLY A 1 92 ? 9.819 12.452 -16.917 1.00 68.62 92 GLY A N 1
ATOM 645 C CA . GLY A 1 92 ? 10.553 13.715 -17.120 1.00 68.62 92 GLY A CA 1
ATOM 646 C C . GLY A 1 92 ? 12.039 13.609 -17.495 1.00 68.62 92 GLY A C 1
ATOM 647 O O . GLY A 1 92 ? 12.744 14.615 -17.441 1.00 68.62 92 GLY A O 1
ATOM 648 N N . GLY A 1 93 ? 12.545 12.424 -17.854 1.00 64.12 93 GLY A N 1
ATOM 649 C CA . GLY A 1 93 ? 13.982 12.209 -18.088 1.00 64.12 93 GLY A CA 1
ATOM 650 C C . GLY A 1 93 ? 14.823 12.251 -16.797 1.00 64.12 93 GLY A C 1
ATOM 651 O O . GLY A 1 93 ? 14.334 12.590 -15.724 1.00 64.12 93 GLY A O 1
ATOM 652 N N . GLY A 1 94 ? 16.109 11.885 -16.873 1.00 6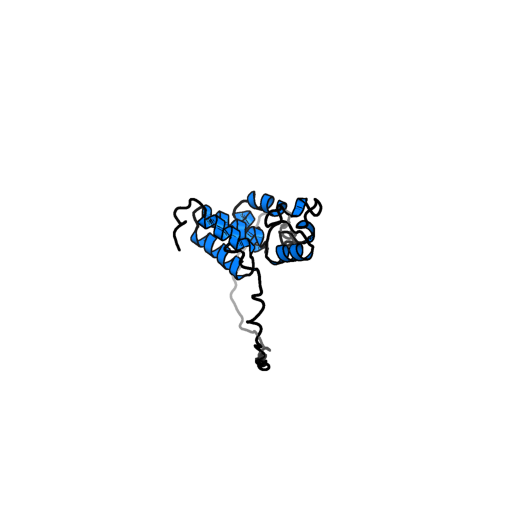3.75 94 GLY A N 1
ATOM 653 C CA . GLY A 1 94 ? 16.922 11.521 -15.693 1.00 63.75 94 GLY A CA 1
ATOM 654 C C . GLY A 1 94 ? 17.104 12.585 -14.594 1.00 63.75 94 GLY A C 1
ATOM 655 O O . GLY A 1 94 ? 17.456 12.234 -13.469 1.00 63.75 94 GLY A O 1
ATOM 656 N N . SER A 1 95 ? 16.866 13.871 -14.874 1.00 65.25 95 SER A N 1
ATOM 657 C CA . SER A 1 95 ? 16.917 14.945 -13.868 1.00 65.25 95 SER A CA 1
ATOM 658 C C . SER A 1 95 ? 15.600 15.131 -13.109 1.00 65.25 95 SER A C 1
ATOM 660 O O . SER A 1 95 ? 15.646 15.462 -11.927 1.00 65.25 95 SER A O 1
ATOM 662 N N . ALA A 1 96 ? 14.446 14.875 -13.735 1.00 67.25 96 ALA A N 1
ATOM 663 C CA . ALA A 1 96 ? 13.138 14.978 -13.080 1.00 67.25 96 ALA A CA 1
ATOM 664 C C . ALA A 1 96 ? 12.934 13.892 -12.013 1.00 67.25 96 ALA A C 1
ATOM 666 O O . ALA A 1 96 ? 12.202 14.092 -11.047 1.00 67.25 96 ALA A O 1
ATOM 667 N N . CYS A 1 97 ? 13.623 12.762 -12.175 1.00 70.00 97 CYS A N 1
ATOM 668 C CA . CYS A 1 97 ? 13.435 11.581 -11.344 1.00 70.00 97 CYS A CA 1
ATOM 669 C C . CYS A 1 97 ? 14.305 11.586 -10.070 1.00 70.00 97 CYS A C 1
ATOM 671 O O . CYS A 1 97 ? 13.940 11.022 -9.042 1.00 70.00 97 CYS A O 1
ATOM 673 N N . LYS A 1 98 ? 15.434 12.315 -10.090 1.00 65.50 98 LYS A N 1
ATOM 674 C CA . LYS A 1 98 ? 16.348 12.451 -8.938 1.00 65.50 98 LYS A CA 1
ATOM 675 C C . LYS A 1 98 ? 15.731 13.147 -7.720 1.00 65.50 98 LYS A C 1
ATOM 677 O O . LYS A 1 98 ? 16.267 13.007 -6.626 1.00 65.50 98 LYS A O 1
ATOM 682 N N . ALA A 1 99 ? 14.655 13.908 -7.910 1.00 65.75 99 ALA A N 1
ATOM 683 C CA . ALA A 1 99 ? 13.939 14.614 -6.847 1.00 65.75 99 ALA A CA 1
ATOM 684 C C . ALA A 1 99 ? 12.564 13.994 -6.534 1.00 65.75 99 ALA A C 1
ATOM 686 O O . ALA A 1 99 ? 11.777 14.596 -5.806 1.00 65.75 99 ALA A O 1
ATOM 687 N N . SER A 1 100 ? 12.236 12.835 -7.112 1.00 69.81 100 SER A N 1
ATOM 688 C CA . SER A 1 100 ? 10.907 12.243 -6.962 1.00 69.81 100 SER A CA 1
ATOM 689 C C . SER A 1 100 ? 10.706 11.588 -5.593 1.00 69.81 100 SER A C 1
ATOM 691 O O . SER A 1 100 ? 11.649 11.105 -4.967 1.00 69.81 100 SER A O 1
ATOM 693 N N . GLY A 1 101 ? 9.454 11.586 -5.128 1.00 82.06 101 GLY A N 1
ATOM 694 C CA . GLY A 1 101 ? 9.048 10.912 -3.896 1.00 82.06 101 GLY A CA 1
ATOM 695 C C . GLY A 1 101 ? 9.069 9.379 -4.011 1.00 82.06 101 GLY A C 1
ATOM 696 O O . GLY A 1 101 ? 9.335 8.831 -5.080 1.00 82.06 101 GLY A O 1
ATOM 697 N N . PRO A 1 102 ? 8.722 8.657 -2.930 1.00 89.75 102 PRO A N 1
ATOM 698 C CA . PRO A 1 102 ? 8.872 7.199 -2.836 1.00 89.75 102 PRO A CA 1
ATOM 699 C C . PRO A 1 102 ? 7.913 6.386 -3.728 1.00 89.75 102 PRO A C 1
ATOM 701 O O . PRO A 1 102 ? 7.897 5.161 -3.645 1.00 89.75 102 PRO A O 1
ATOM 704 N N . LEU A 1 103 ? 7.073 7.045 -4.533 1.00 94.00 103 LEU A N 1
ATOM 705 C CA . LEU A 1 103 ? 6.046 6.419 -5.378 1.00 94.00 103 LEU A CA 1
ATOM 706 C C . LEU A 1 103 ? 6.417 6.414 -6.869 1.00 94.00 103 LEU A C 1
ATOM 708 O O . LEU A 1 103 ? 5.610 6.003 -7.701 1.00 94.00 103 LEU A O 1
ATOM 712 N N . VAL A 1 104 ? 7.614 6.889 -7.212 1.00 92.75 104 VAL A N 1
ATOM 713 C CA . VAL A 1 104 ? 8.087 7.039 -8.589 1.00 92.75 104 VAL A CA 1
ATOM 714 C C . VAL A 1 104 ? 9.358 6.221 -8.780 1.00 92.75 104 VAL A C 1
ATOM 716 O O . VAL A 1 104 ? 10.241 6.220 -7.930 1.00 92.75 104 VAL A O 1
ATOM 719 N N . ALA A 1 105 ? 9.455 5.544 -9.920 1.00 92.25 105 ALA A N 1
ATOM 720 C CA . ALA A 1 105 ? 10.585 4.715 -10.296 1.00 92.25 105 ALA A CA 1
ATOM 721 C C . ALA A 1 105 ? 11.472 5.379 -11.356 1.00 92.25 105 ALA A C 1
ATOM 723 O O . ALA A 1 105 ? 10.997 5.936 -12.351 1.00 92.25 105 ALA A O 1
ATOM 724 N N . ASN A 1 106 ? 12.781 5.218 -11.178 1.00 90.50 106 ASN A N 1
ATOM 725 C CA . ASN A 1 106 ? 13.835 5.631 -12.103 1.00 90.50 106 ASN A CA 1
ATOM 726 C C . ASN A 1 106 ? 14.189 4.542 -13.126 1.00 90.50 106 ASN A C 1
ATOM 728 O O . ASN A 1 106 ? 14.978 4.773 -14.042 1.00 90.50 106 ASN A O 1
ATOM 732 N N . SER A 1 107 ? 13.662 3.330 -12.947 1.00 90.62 107 SER A N 1
ATOM 733 C CA . SER A 1 107 ? 13.950 2.174 -13.794 1.00 90.62 107 SER A CA 1
ATOM 734 C C . SER A 1 107 ? 12.783 1.189 -13.816 1.00 9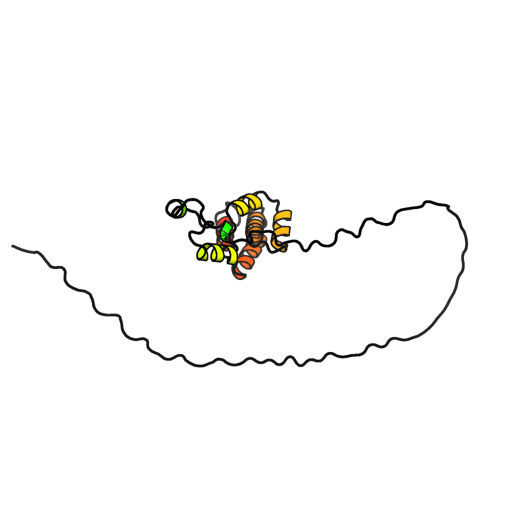0.62 107 SER A C 1
ATOM 736 O O . SER A 1 107 ? 11.987 1.136 -12.879 1.00 90.62 107 SER A O 1
ATOM 738 N N . ASP A 1 108 ? 12.722 0.338 -14.842 1.00 93.94 108 ASP A N 1
ATOM 739 C CA . ASP A 1 108 ? 11.743 -0.757 -14.909 1.00 93.94 108 ASP A CA 1
ATOM 740 C C . ASP A 1 108 ? 11.858 -1.734 -13.728 1.00 93.94 108 ASP A C 1
ATOM 742 O O . ASP A 1 108 ? 10.866 -2.329 -13.305 1.00 93.94 108 ASP A O 1
ATOM 746 N N . ALA A 1 109 ? 13.073 -1.931 -13.205 1.00 95.88 109 ALA A N 1
ATOM 747 C CA . ALA A 1 109 ? 13.312 -2.811 -12.066 1.00 95.88 109 ALA A CA 1
ATOM 748 C C . ALA A 1 109 ? 12.687 -2.240 -10.787 1.00 95.88 109 ALA A C 1
ATOM 750 O O . ALA A 1 109 ? 11.952 -2.944 -10.096 1.00 95.88 109 ALA A O 1
ATOM 751 N N . GLU A 1 110 ? 12.919 -0.956 -10.516 1.00 94.25 110 GLU A N 1
ATOM 752 C CA . GLU A 1 110 ? 12.311 -0.246 -9.388 1.00 94.25 110 GLU A CA 1
ATOM 753 C C . GLU A 1 110 ? 10.787 -0.171 -9.533 1.00 94.25 110 GLU A C 1
ATOM 755 O O . GLU A 1 110 ? 10.059 -0.425 -8.580 1.00 94.25 110 GLU A O 1
ATOM 760 N N . ALA A 1 111 ? 10.286 0.058 -10.746 1.00 95.88 111 ALA A N 1
ATOM 761 C CA . ALA A 1 111 ? 8.857 0.101 -11.026 1.00 95.88 111 ALA A CA 1
ATOM 762 C C . ALA A 1 111 ? 8.152 -1.232 -10.709 1.00 95.88 111 ALA A C 1
ATOM 764 O O . ALA A 1 111 ? 7.105 -1.266 -10.060 1.00 95.88 111 ALA A O 1
ATOM 765 N N . LYS A 1 112 ? 8.752 -2.356 -11.123 1.00 97.88 112 LYS A N 1
ATOM 766 C CA . LYS A 1 112 ? 8.264 -3.701 -10.773 1.00 97.88 112 LYS A CA 1
ATOM 767 C C . LYS A 1 112 ? 8.364 -3.959 -9.276 1.00 97.88 112 LYS A C 1
ATOM 769 O O . LYS A 1 112 ? 7.462 -4.571 -8.705 1.00 97.88 112 LYS A O 1
ATOM 774 N N . TRP A 1 113 ? 9.440 -3.492 -8.645 1.00 97.25 113 TRP A N 1
ATOM 775 C CA . TRP A 1 113 ? 9.621 -3.614 -7.207 1.00 97.25 113 TRP A CA 1
ATOM 776 C C . TRP A 1 113 ? 8.505 -2.882 -6.451 1.00 97.25 113 TRP A C 1
ATOM 778 O O . TRP A 1 113 ? 7.842 -3.517 -5.633 1.00 97.25 113 TRP A O 1
ATOM 788 N N . LEU A 1 114 ? 8.210 -1.620 -6.785 1.00 97.25 114 LEU A N 1
ATOM 789 C CA . LEU A 1 114 ? 7.126 -0.836 -6.177 1.00 97.25 114 LEU A CA 1
ATOM 790 C C . LEU A 1 114 ? 5.776 -1.552 -6.295 1.00 97.25 114 LEU A C 1
ATOM 792 O O . LEU A 1 114 ? 5.106 -1.772 -5.282 1.00 97.25 114 LEU A O 1
ATOM 796 N N . LEU A 1 115 ? 5.429 -1.999 -7.508 1.00 97.25 115 LEU A N 1
ATOM 797 C CA . LEU A 1 115 ? 4.199 -2.748 -7.764 1.00 97.25 115 LEU A CA 1
ATOM 798 C C . LEU A 1 115 ? 4.115 -4.021 -6.903 1.00 97.25 115 LEU A C 1
ATOM 800 O O . LEU A 1 115 ? 3.119 -4.256 -6.220 1.00 97.25 115 LEU A O 1
ATOM 804 N N . SER A 1 116 ? 5.176 -4.834 -6.893 1.00 96.94 116 SER A N 1
ATOM 805 C CA . SER A 1 116 ? 5.199 -6.102 -6.146 1.00 96.94 116 SER A CA 1
ATOM 806 C C . SER A 1 116 ? 5.116 -5.920 -4.625 1.00 96.94 116 SER A C 1
ATOM 808 O O . SER A 1 116 ? 4.576 -6.783 -3.932 1.00 96.94 116 SER A O 1
ATOM 810 N N . ASN A 1 117 ? 5.586 -4.778 -4.115 1.00 97.50 117 ASN A N 1
ATOM 811 C CA . ASN A 1 117 ? 5.624 -4.461 -2.688 1.00 97.50 117 ASN A CA 1
ATOM 812 C C . ASN A 1 117 ? 4.433 -3.610 -2.213 1.00 97.50 117 ASN A C 1
ATOM 814 O O . ASN A 1 117 ? 4.409 -3.182 -1.060 1.00 97.50 117 ASN A O 1
ATOM 818 N N . GLY A 1 118 ? 3.421 -3.405 -3.065 1.00 96.75 118 GLY A N 1
ATOM 819 C CA . GLY A 1 118 ? 2.143 -2.801 -2.678 1.00 96.75 118 GLY A CA 1
ATOM 820 C C . GLY A 1 118 ? 2.128 -1.273 -2.614 1.00 96.75 118 GLY A C 1
ATOM 821 O O . GLY A 1 118 ? 1.176 -0.710 -2.074 1.00 96.75 118 GLY A O 1
ATOM 822 N N . TYR A 1 119 ? 3.140 -0.603 -3.169 1.00 98.00 119 TYR A N 1
ATOM 823 C CA . TYR A 1 119 ? 3.144 0.855 -3.280 1.00 98.00 119 TYR A CA 1
ATOM 824 C C . TYR A 1 119 ? 2.075 1.317 -4.276 1.00 98.00 119 TYR A C 1
ATOM 826 O O . TYR A 1 119 ? 1.975 0.731 -5.351 1.00 98.00 119 TYR A O 1
ATOM 834 N N . PRO A 1 120 ? 1.285 2.362 -3.985 1.00 97.31 120 PRO A N 1
ATOM 835 C CA . PRO A 1 120 ? 0.435 2.993 -4.989 1.00 97.31 120 PRO A CA 1
ATOM 836 C C . PRO A 1 120 ? 1.268 3.841 -5.957 1.00 97.31 120 PRO A C 1
ATOM 838 O O . PRO A 1 120 ? 2.358 4.297 -5.616 1.00 97.31 120 PRO A O 1
ATOM 841 N N . THR A 1 121 ? 0.728 4.116 -7.144 1.00 95.88 121 THR A N 1
ATOM 842 C CA . THR A 1 121 ? 1.157 5.293 -7.915 1.00 95.88 121 THR A CA 1
ATOM 843 C C . THR A 1 121 ? 0.576 6.553 -7.274 1.00 95.88 121 THR A C 1
ATOM 845 O O . THR A 1 121 ? -0.391 6.486 -6.513 1.00 95.88 121 THR A O 1
ATOM 848 N N . GLU A 1 122 ? 1.105 7.727 -7.608 1.00 93.00 122 GLU A N 1
ATOM 849 C CA . GLU A 1 122 ? 0.560 8.998 -7.105 1.00 93.00 122 GLU A CA 1
ATOM 850 C C . GLU A 1 122 ? -0.916 9.190 -7.489 1.00 93.00 122 GLU A C 1
ATOM 852 O O . GLU A 1 122 ? -1.735 9.601 -6.666 1.00 93.00 122 GLU A O 1
ATOM 857 N N . ALA A 1 123 ? -1.275 8.832 -8.726 1.00 93.31 123 ALA A N 1
ATOM 858 C CA . ALA A 1 123 ? -2.650 8.903 -9.208 1.00 93.31 123 ALA A CA 1
ATOM 859 C C . ALA A 1 123 ? -3.582 7.954 -8.439 1.00 93.31 123 ALA A C 1
ATOM 861 O O . ALA A 1 123 ? -4.700 8.336 -8.089 1.00 93.31 123 ALA A O 1
ATOM 862 N N . GLU A 1 124 ? -3.119 6.735 -8.145 1.00 96.94 124 GLU A N 1
ATOM 863 C CA . GLU A 1 124 ? -3.892 5.773 -7.361 1.00 96.94 124 GLU A CA 1
ATOM 864 C C . GLU A 1 124 ? -4.058 6.240 -5.915 1.00 96.94 124 GLU A C 1
ATOM 866 O O . GLU A 1 124 ? -5.165 6.196 -5.384 1.00 96.94 124 GLU A O 1
ATOM 871 N N . LEU A 1 125 ? -2.998 6.760 -5.292 1.00 97.00 125 LEU A N 1
ATOM 872 C CA . LEU A 1 125 ? -3.074 7.308 -3.941 1.00 97.00 125 LEU A CA 1
ATOM 873 C C . LEU A 1 125 ? -4.094 8.452 -3.864 1.00 97.00 125 LEU A C 1
ATOM 875 O O . LEU A 1 125 ? -4.997 8.419 -3.030 1.00 97.00 125 LEU A O 1
ATOM 879 N N . ALA A 1 126 ? -4.027 9.408 -4.795 1.00 96.25 126 ALA A N 1
ATOM 880 C CA . ALA A 1 126 ? -4.963 10.528 -4.856 1.00 96.25 126 ALA A CA 1
ATOM 881 C C . ALA A 1 126 ? -6.421 10.089 -5.085 1.00 96.25 126 ALA A C 1
ATOM 883 O O . ALA A 1 126 ? -7.355 10.774 -4.654 1.00 96.25 126 ALA A O 1
ATOM 884 N N . ARG A 1 127 ? -6.638 8.966 -5.782 1.00 97.50 127 ARG A N 1
ATOM 885 C CA . ARG A 1 127 ? -7.963 8.359 -5.952 1.00 97.50 127 ARG A CA 1
ATOM 886 C C . ARG A 1 127 ? -8.437 7.710 -4.652 1.00 97.50 127 ARG A C 1
ATOM 888 O O . ARG A 1 127 ? -9.549 7.999 -4.214 1.00 97.50 127 ARG A O 1
ATOM 895 N N . LEU A 1 128 ? -7.605 6.870 -4.038 1.00 98.00 128 LEU A N 1
ATOM 896 C CA . LEU A 1 128 ? -7.916 6.144 -2.805 1.00 98.00 128 LEU A CA 1
ATOM 897 C C . LEU A 1 128 ? -8.182 7.091 -1.628 1.00 98.00 128 LEU A C 1
ATOM 899 O O . LEU A 1 128 ? -9.116 6.870 -0.857 1.00 98.00 128 LEU A O 1
ATOM 903 N N . ASP A 1 129 ? -7.440 8.192 -1.518 1.00 97.06 129 ASP A N 1
ATOM 904 C CA . ASP A 1 129 ? -7.627 9.176 -0.447 1.00 97.06 129 ASP A CA 1
ATOM 905 C C . ASP A 1 129 ? -9.016 9.832 -0.468 1.00 97.06 129 ASP A C 1
ATOM 907 O O . ASP A 1 129 ? -9.519 10.243 0.581 1.00 97.06 129 ASP A O 1
ATOM 911 N N . LYS A 1 130 ? -9.693 9.857 -1.621 1.00 97.62 130 LYS A N 1
ATOM 912 C CA . LYS A 1 130 ? -11.053 10.402 -1.772 1.00 97.62 130 LYS A CA 1
ATOM 913 C C . LYS A 1 130 ? -12.161 9.401 -1.439 1.00 97.62 130 LYS A C 1
ATOM 915 O O . LYS A 1 130 ? -13.312 9.807 -1.307 1.00 97.62 130 LYS A O 1
ATOM 920 N N . LEU A 1 131 ? -11.842 8.113 -1.317 1.00 97.75 131 LEU A N 1
ATOM 921 C CA . LEU A 1 131 ? -12.833 7.071 -1.057 1.00 97.75 131 LEU A CA 1
ATOM 922 C C . LEU A 1 131 ? -13.308 7.068 0.400 1.00 97.75 131 LEU A C 1
ATOM 924 O O . LEU A 1 131 ? -12.565 7.424 1.326 1.00 97.75 131 LEU A O 1
ATOM 928 N N . THR A 1 132 ? -14.547 6.612 0.599 1.00 97.75 132 THR A N 1
ATOM 929 C CA . THR A 1 132 ? -15.111 6.342 1.928 1.00 97.75 132 THR A CA 1
ATOM 930 C C . THR A 1 132 ? -14.471 5.102 2.560 1.00 97.75 132 THR A C 1
ATOM 932 O O . THR A 1 132 ? -13.849 4.289 1.873 1.00 97.75 132 THR A O 1
ATOM 935 N N . LEU A 1 133 ? -14.639 4.925 3.876 1.00 97.75 133 LEU A N 1
ATOM 936 C CA . LEU A 1 133 ? -14.147 3.730 4.573 1.00 97.75 133 LEU A CA 1
ATOM 937 C C . LEU A 1 133 ? -14.722 2.433 3.986 1.00 97.75 133 LEU A C 1
ATOM 939 O O . LEU A 1 133 ? -13.965 1.489 3.778 1.00 97.75 133 LEU A O 1
ATOM 943 N N . ASP A 1 134 ? -16.014 2.397 3.654 1.00 98.00 134 ASP A N 1
ATOM 944 C CA . ASP A 1 134 ? -16.648 1.205 3.073 1.00 98.00 134 ASP A CA 1
ATOM 945 C C . ASP A 1 134 ? -16.103 0.876 1.680 1.00 98.00 134 ASP A C 1
ATOM 947 O O . ASP A 1 134 ? -15.854 -0.288 1.365 1.00 98.00 134 ASP A O 1
ATOM 951 N N . GLN A 1 135 ? -15.856 1.897 0.854 1.00 98.19 135 GLN A N 1
ATOM 952 C CA . GLN A 1 135 ? -15.246 1.721 -0.466 1.00 98.19 135 GLN A CA 1
ATOM 953 C C . GLN A 1 135 ? -13.807 1.208 -0.351 1.00 98.19 135 GLN A C 1
ATOM 955 O O . GLN A 1 135 ? -13.431 0.260 -1.038 1.00 98.19 135 GLN A O 1
ATOM 960 N N . LEU A 1 136 ? -13.016 1.783 0.559 1.00 98.44 136 LEU A N 1
ATOM 961 C CA . LEU A 1 136 ? -11.648 1.334 0.829 1.00 98.44 136 LEU A CA 1
ATOM 962 C C . LEU A 1 136 ? -11.609 -0.098 1.361 1.00 98.44 136 LEU A C 1
ATOM 964 O O . LEU A 1 136 ? -10.768 -0.892 0.940 1.00 98.44 136 LEU A O 1
ATOM 968 N N . LYS A 1 137 ? -12.540 -0.451 2.250 1.00 97.81 137 LYS A N 1
ATOM 969 C CA . LYS A 1 137 ? -12.691 -1.812 2.761 1.00 97.81 137 LYS A CA 1
ATOM 970 C C . LYS A 1 137 ? -13.010 -2.790 1.634 1.00 97.81 137 LYS A C 1
ATOM 972 O O . LYS A 1 137 ? -12.373 -3.837 1.560 1.00 97.81 137 LYS A O 1
ATOM 977 N N . ALA A 1 138 ? -13.941 -2.443 0.748 1.00 97.56 138 ALA A N 1
ATOM 978 C CA . ALA A 1 138 ? -14.299 -3.280 -0.393 1.00 97.56 138 ALA A CA 1
ATOM 979 C C . ALA A 1 138 ? -13.112 -3.493 -1.349 1.00 97.56 138 ALA A C 1
ATOM 981 O O . ALA A 1 138 ? -12.832 -4.626 -1.733 1.00 97.56 138 ALA A O 1
ATOM 982 N N . GLU A 1 139 ? -12.363 -2.439 -1.688 1.00 97.50 139 GLU A N 1
ATOM 983 C CA . GLU A 1 139 ? -11.171 -2.568 -2.540 1.00 97.50 139 GLU A CA 1
ATOM 984 C C . GLU A 1 139 ? -10.037 -3.352 -1.865 1.00 97.50 139 GLU A C 1
ATOM 986 O O . GLU A 1 139 ? -9.371 -4.163 -2.509 1.00 97.50 139 GLU A O 1
ATOM 991 N N . SER A 1 140 ? -9.844 -3.160 -0.559 1.00 97.75 140 SER A N 1
ATOM 992 C CA . SER A 1 140 ? -8.910 -3.950 0.250 1.00 97.75 140 SER A CA 1
ATOM 993 C C . SER A 1 140 ? -9.268 -5.442 0.206 1.00 97.75 140 SER A C 1
ATOM 995 O O . SER A 1 140 ? -8.410 -6.284 -0.048 1.00 97.75 140 SER A O 1
ATOM 997 N N . GLN A 1 141 ? -10.551 -5.778 0.374 1.00 96.19 141 GLN A N 1
ATOM 998 C CA . GLN A 1 141 ? -11.057 -7.153 0.279 1.00 96.19 141 GLN A CA 1
ATOM 999 C C . GLN A 1 141 ? -10.939 -7.736 -1.136 1.00 96.19 141 GLN A C 1
ATOM 1001 O O . GLN A 1 141 ? -10.775 -8.944 -1.285 1.00 96.19 141 GLN A O 1
ATOM 1006 N N . ALA A 1 142 ? -10.965 -6.888 -2.166 1.00 95.62 142 ALA A N 1
ATOM 1007 C CA . ALA A 1 142 ? -10.690 -7.269 -3.550 1.00 95.62 142 ALA A CA 1
ATOM 1008 C C . ALA A 1 142 ? -9.185 -7.431 -3.860 1.00 95.62 142 ALA A C 1
ATOM 1010 O O . ALA A 1 142 ? -8.823 -7.743 -4.994 1.00 95.62 142 ALA A O 1
ATOM 1011 N N . GLY A 1 143 ? -8.304 -7.235 -2.873 1.00 95.00 143 GLY A N 1
ATOM 1012 C CA . GLY A 1 143 ? -6.861 -7.441 -2.999 1.00 95.00 143 GLY A CA 1
ATOM 1013 C C . GLY A 1 143 ? -6.055 -6.191 -3.361 1.00 95.00 143 GLY A C 1
ATOM 1014 O O . GLY A 1 143 ? -4.859 -6.310 -3.635 1.00 95.00 143 GLY A O 1
ATOM 1015 N N . ASN A 1 144 ? -6.656 -4.994 -3.342 1.00 97.69 144 ASN A N 1
ATOM 1016 C CA . ASN A 1 144 ? -5.910 -3.750 -3.533 1.00 97.69 144 ASN A CA 1
ATOM 1017 C C . ASN A 1 144 ? -5.018 -3.475 -2.309 1.00 97.69 144 ASN A C 1
ATOM 1019 O O . ASN A 1 144 ? -5.472 -2.931 -1.300 1.00 97.69 144 ASN A O 1
ATOM 1023 N N . LYS A 1 145 ? -3.727 -3.816 -2.418 1.00 97.69 145 LYS A N 1
ATOM 1024 C CA . LYS A 1 145 ? -2.728 -3.628 -1.351 1.00 97.69 145 LYS A CA 1
ATOM 1025 C C . LYS A 1 145 ? -2.651 -2.175 -0.867 1.00 97.69 145 LYS A C 1
ATOM 1027 O O . LYS A 1 145 ? -2.567 -1.942 0.338 1.00 97.69 145 LYS A O 1
ATOM 1032 N N . ALA A 1 146 ? -2.709 -1.196 -1.768 1.00 98.19 146 ALA A N 1
ATOM 1033 C CA . ALA A 1 146 ? -2.667 0.211 -1.380 1.00 98.19 146 ALA A CA 1
ATOM 1034 C C . ALA A 1 146 ? -3.951 0.630 -0.649 1.00 98.19 146 ALA A C 1
ATOM 1036 O O . ALA A 1 146 ? -3.876 1.281 0.394 1.00 98.19 146 ALA A O 1
ATOM 1037 N N . ALA A 1 147 ? -5.123 0.189 -1.123 1.00 98.50 147 ALA A N 1
ATOM 1038 C CA . ALA A 1 147 ? -6.387 0.457 -0.436 1.00 98.50 147 ALA A CA 1
ATOM 1039 C C . ALA A 1 147 ? -6.410 -0.137 0.977 1.00 98.50 147 ALA A C 1
ATOM 1041 O O . ALA A 1 147 ? -6.920 0.512 1.884 1.00 98.50 147 ALA A O 1
ATOM 1042 N N . THR A 1 148 ? -5.809 -1.314 1.201 1.00 98.69 148 THR A N 1
ATOM 1043 C CA . THR A 1 148 ? -5.648 -1.890 2.547 1.00 98.69 148 THR A CA 1
ATOM 1044 C C . THR A 1 148 ? -4.907 -0.944 3.493 1.00 98.69 148 THR A C 1
ATOM 1046 O O . THR A 1 148 ? -5.320 -0.779 4.641 1.00 98.69 148 THR A O 1
ATOM 1049 N N . VAL A 1 149 ? -3.844 -0.284 3.018 1.00 98.56 149 VAL A N 1
ATOM 1050 C CA . VAL A 1 149 ? -3.064 0.666 3.829 1.00 98.56 149 VAL A CA 1
ATOM 1051 C C . VAL A 1 149 ? -3.877 1.922 4.132 1.00 98.56 149 VAL A C 1
ATOM 1053 O O . VAL A 1 149 ? -3.952 2.340 5.286 1.00 98.56 149 VAL A O 1
ATOM 1056 N N . ILE A 1 150 ? -4.539 2.501 3.127 1.00 98.56 150 ILE A N 1
ATOM 1057 C CA . ILE A 1 150 ? -5.363 3.703 3.325 1.00 98.56 150 ILE A CA 1
ATOM 1058 C C . ILE A 1 150 ? -6.581 3.403 4.210 1.00 98.56 150 ILE A C 1
ATOM 1060 O O . ILE A 1 150 ? -6.917 4.212 5.076 1.00 98.56 150 ILE A O 1
ATOM 1064 N N . TYR A 1 151 ? -7.193 2.225 4.061 1.00 98.69 151 TYR A N 1
ATOM 1065 C CA . TYR A 1 151 ? -8.253 1.732 4.939 1.00 98.69 151 TYR A CA 1
A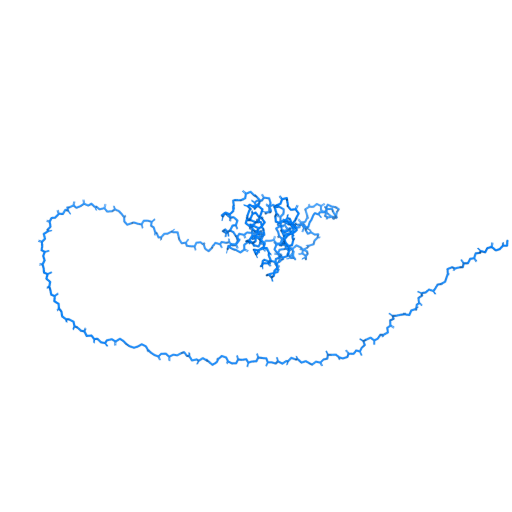TOM 1066 C C . TYR A 1 151 ? -7.768 1.649 6.388 1.00 98.69 151 TYR A C 1
ATOM 1068 O O . TYR A 1 151 ? -8.348 2.293 7.255 1.00 98.69 151 TYR A O 1
ATOM 1076 N N . GLY A 1 152 ? -6.669 0.930 6.647 1.00 98.31 152 GLY A N 1
ATOM 1077 C CA . GLY A 1 152 ? -6.104 0.793 7.991 1.00 98.31 152 GLY A CA 1
ATOM 1078 C C . GLY A 1 152 ? -5.760 2.142 8.626 1.00 98.31 152 GLY A C 1
ATOM 1079 O O . GLY A 1 152 ? -6.125 2.392 9.775 1.00 98.31 152 GLY A O 1
ATOM 1080 N N . LYS A 1 153 ? -5.149 3.052 7.853 1.00 97.88 153 LYS A N 1
ATOM 1081 C CA . LYS A 1 153 ? -4.839 4.416 8.299 1.00 97.88 153 LYS A CA 1
ATOM 1082 C C . LYS A 1 153 ? -6.096 5.182 8.711 1.00 97.88 153 LYS A C 1
ATOM 1084 O O . LYS A 1 153 ? -6.156 5.679 9.832 1.00 97.88 153 LYS A O 1
ATOM 1089 N N . LYS A 1 154 ? -7.101 5.271 7.832 1.00 97.31 154 LYS A N 1
ATOM 1090 C CA . LYS A 1 154 ? -8.338 6.015 8.120 1.00 97.31 154 LYS A CA 1
ATOM 1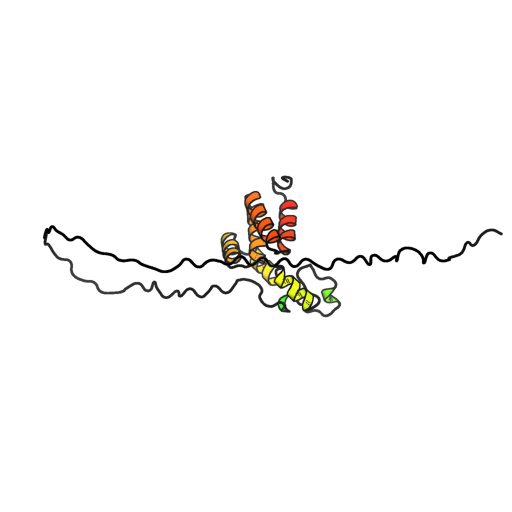091 C C . LYS A 1 154 ? -9.128 5.389 9.269 1.00 97.31 154 LYS A C 1
ATOM 1093 O O . LYS A 1 154 ? -9.680 6.127 10.079 1.00 97.31 154 LYS A O 1
ATOM 1098 N N . THR A 1 155 ? -9.162 4.061 9.375 1.00 97.44 155 THR A N 1
ATOM 1099 C CA . THR A 1 155 ? -9.780 3.356 10.508 1.00 97.44 155 THR A CA 1
ATOM 1100 C C . THR A 1 155 ? -9.109 3.755 11.820 1.00 97.44 155 THR A C 1
ATOM 1102 O O . THR A 1 155 ? -9.794 4.157 12.761 1.00 97.44 155 THR A O 1
ATOM 1105 N N . ALA A 1 156 ? -7.772 3.742 11.865 1.00 95.75 156 ALA A N 1
ATOM 1106 C CA . ALA A 1 156 ? -7.036 4.122 13.065 1.00 95.75 156 ALA A CA 1
ATOM 1107 C C . ALA A 1 156 ? -7.300 5.577 13.475 1.00 95.75 156 ALA A C 1
ATOM 1109 O O . ALA A 1 156 ? -7.614 5.850 14.633 1.00 95.75 156 ALA A O 1
ATOM 1110 N N . THR A 1 157 ? -7.217 6.512 12.525 1.00 93.12 157 THR A N 1
ATOM 1111 C CA . THR A 1 157 ? -7.368 7.946 12.810 1.00 93.12 157 THR A CA 1
ATOM 1112 C C . THR A 1 157 ? -8.815 8.380 13.047 1.00 93.12 157 THR A C 1
ATOM 1114 O O . THR A 1 157 ? -9.037 9.444 13.618 1.00 93.12 157 THR A O 1
ATOM 1117 N N . SER A 1 158 ? -9.800 7.548 12.694 1.00 92.12 158 SER A N 1
ATOM 1118 C CA . SER A 1 158 ? -11.228 7.792 12.967 1.00 92.12 158 SER A CA 1
ATOM 1119 C C . SER A 1 158 ? -11.687 7.283 14.343 1.00 92.12 158 SER A C 1
ATOM 1121 O O . SER A 1 158 ? -12.885 7.210 14.598 1.00 92.12 158 SER A O 1
ATOM 1123 N N . GLY A 1 159 ? -10.757 6.926 15.237 1.00 89.88 159 GLY A N 1
ATOM 1124 C CA . GLY A 1 159 ? -11.055 6.490 16.609 1.00 89.88 159 GLY A CA 1
ATOM 1125 C C . GLY A 1 159 ? -11.021 4.976 16.831 1.00 89.88 159 GLY A C 1
ATOM 1126 O O . GLY A 1 159 ? -11.219 4.528 17.957 1.00 89.88 159 GLY A O 1
ATOM 1127 N N . HIS A 1 160 ? -10.715 4.186 15.799 1.00 93.44 160 HIS A N 1
ATOM 1128 C CA . HIS A 1 160 ? -10.555 2.732 15.890 1.00 93.44 160 HIS A CA 1
ATOM 1129 C C . HIS A 1 160 ? -9.073 2.345 15.776 1.00 93.44 160 HIS A C 1
ATOM 1131 O O . HIS A 1 160 ? -8.681 1.545 14.923 1.00 93.44 160 HIS A O 1
ATOM 1137 N N . PHE A 1 161 ? -8.229 2.938 16.631 1.00 93.31 161 PHE A N 1
ATOM 1138 C CA . PHE A 1 161 ? -6.767 2.847 16.536 1.00 93.31 161 PHE A CA 1
ATOM 1139 C C . PHE A 1 161 ? -6.250 1.406 16.455 1.00 93.31 161 PHE A C 1
ATOM 1141 O O . PHE A 1 161 ? -5.534 1.066 15.518 1.00 93.31 161 PHE A O 1
ATOM 1148 N N . GLN A 1 162 ? -6.655 0.540 17.389 1.00 93.69 162 GLN A N 1
ATOM 1149 C CA . GLN A 1 162 ? -6.185 -0.851 17.443 1.00 93.69 162 GLN A CA 1
ATOM 1150 C C . GLN A 1 162 ? -6.620 -1.675 16.223 1.00 93.69 162 GLN A C 1
ATOM 1152 O O . GLN A 1 162 ? -5.854 -2.505 15.734 1.00 93.69 162 GLN A O 1
ATOM 1157 N N . GLU A 1 163 ? -7.821 -1.424 15.696 1.00 96.75 163 GLU A N 1
ATOM 1158 C CA . GLU A 1 163 ? -8.303 -2.086 14.481 1.00 96.75 163 GLU A CA 1
ATOM 1159 C C . GLU A 1 163 ? -7.458 -1.672 13.271 1.00 96.75 163 GLU A C 1
ATOM 1161 O O . GLU A 1 163 ? -6.931 -2.524 12.554 1.00 96.75 163 GLU A O 1
ATOM 1166 N N . GLY A 1 164 ? -7.255 -0.365 13.083 1.00 97.50 164 GLY A N 1
ATOM 1167 C CA . GLY A 1 164 ? -6.421 0.154 12.002 1.00 97.50 164 GLY A CA 1
ATOM 1168 C C . GLY A 1 164 ? -4.958 -0.288 12.109 1.00 97.50 164 GLY A C 1
ATOM 1169 O O . GLY A 1 164 ? -4.361 -0.700 11.113 1.00 97.50 164 GLY A O 1
ATOM 1170 N N . LEU A 1 165 ? -4.398 -0.303 13.321 1.00 96.88 165 LEU A N 1
ATOM 1171 C CA . LEU A 1 165 ? -3.060 -0.822 13.606 1.00 96.88 165 LEU A CA 1
ATOM 1172 C C . LEU A 1 165 ? -2.939 -2.308 13.248 1.00 96.88 165 LEU A C 1
ATOM 1174 O O . LEU A 1 165 ? -1.953 -2.712 12.632 1.00 96.88 165 LEU A O 1
ATOM 1178 N N . GLY A 1 166 ? -3.943 -3.119 13.596 1.00 97.94 166 GLY A N 1
ATOM 1179 C CA . GLY A 1 166 ? -4.001 -4.534 13.234 1.00 97.94 166 GLY A CA 1
ATOM 1180 C C . GLY A 1 166 ? -4.013 -4.746 11.720 1.00 97.94 166 GLY A C 1
ATOM 1181 O O . GLY A 1 166 ? -3.244 -5.560 11.209 1.00 97.94 166 GLY A O 1
ATOM 1182 N N . ILE A 1 167 ? -4.816 -3.965 10.988 1.00 98.62 167 ILE A N 1
ATOM 1183 C CA . ILE A 1 167 ? -4.857 -3.996 9.517 1.00 98.62 167 ILE A CA 1
ATOM 1184 C C . ILE A 1 167 ? -3.469 -3.703 8.932 1.00 98.62 167 ILE A C 1
ATOM 1186 O O . ILE A 1 167 ? -2.973 -4.462 8.098 1.00 98.62 167 ILE A O 1
ATOM 1190 N N . LEU A 1 168 ? -2.820 -2.632 9.395 1.00 98.62 168 LEU A N 1
ATOM 1191 C CA . LEU A 1 168 ? -1.516 -2.202 8.889 1.00 98.62 168 LEU A CA 1
ATOM 1192 C C . LEU A 1 168 ? -0.394 -3.194 9.222 1.00 98.62 168 LEU A C 1
ATOM 1194 O O . LEU A 1 168 ? 0.433 -3.492 8.360 1.00 98.62 168 LEU A O 1
ATOM 1198 N N . ARG A 1 169 ? -0.375 -3.751 10.441 1.00 98.31 169 ARG A N 1
ATOM 1199 C CA . ARG A 1 169 ? 0.601 -4.779 10.841 1.00 98.31 169 ARG A CA 1
ATOM 1200 C C . ARG A 1 169 ? 0.443 -6.050 10.015 1.00 98.31 169 ARG A C 1
ATOM 1202 O O . ARG A 1 169 ? 1.434 -6.554 9.497 1.00 98.31 169 ARG A O 1
ATOM 1209 N N . ASN A 1 170 ? -0.789 -6.518 9.821 1.00 98.62 170 ASN A N 1
ATOM 1210 C CA . ASN A 1 170 ? -1.056 -7.698 9.000 1.00 98.62 170 ASN A CA 1
ATOM 1211 C C . ASN A 1 170 ? -0.631 -7.478 7.542 1.00 98.62 170 ASN A C 1
ATOM 1213 O O . ASN A 1 170 ? -0.021 -8.361 6.941 1.00 98.62 170 ASN A O 1
ATOM 1217 N N . ALA A 1 171 ? -0.896 -6.294 6.983 1.00 98.50 171 ALA A N 1
ATOM 1218 C CA . ALA A 1 171 ? -0.458 -5.943 5.636 1.00 98.50 171 ALA A CA 1
ATOM 1219 C C . ALA A 1 171 ? 1.078 -5.915 5.521 1.00 98.50 171 ALA A C 1
ATOM 1221 O O . ALA A 1 171 ? 1.628 -6.493 4.580 1.00 98.50 171 ALA A O 1
ATOM 1222 N N . ALA A 1 172 ? 1.778 -5.324 6.496 1.00 98.44 172 ALA A N 1
ATOM 1223 C CA . ALA A 1 172 ? 3.240 -5.325 6.549 1.00 98.44 172 ALA A CA 1
ATOM 1224 C C . ALA A 1 172 ? 3.808 -6.753 6.625 1.00 98.44 172 ALA A C 1
ATOM 1226 O O . ALA A 1 172 ? 4.674 -7.117 5.832 1.00 98.44 172 ALA A O 1
ATOM 1227 N N . SER A 1 173 ? 3.270 -7.595 7.516 1.00 98.25 173 SER A N 1
ATOM 1228 C CA . SER A 1 173 ? 3.666 -9.003 7.647 1.00 98.25 173 SER A CA 1
ATOM 1229 C C . SER A 1 173 ? 3.390 -9.829 6.385 1.00 98.25 173 SER A C 1
ATOM 1231 O O . SER A 1 173 ? 4.101 -10.795 6.124 1.00 98.25 173 SER A O 1
ATOM 1233 N N . ALA A 1 174 ? 2.407 -9.433 5.572 1.00 97.56 174 ALA A N 1
ATOM 1234 C CA . ALA A 1 174 ? 2.111 -10.033 4.270 1.00 97.56 174 ALA A CA 1
ATOM 1235 C C . ALA A 1 174 ? 2.963 -9.464 3.110 1.00 97.56 174 ALA A C 1
ATOM 1237 O O . ALA A 1 174 ? 2.673 -9.729 1.939 1.00 97.56 174 ALA A O 1
ATOM 1238 N N . GLY A 1 175 ? 3.993 -8.665 3.407 1.00 97.38 175 GLY A N 1
ATOM 1239 C CA . GLY A 1 175 ? 4.927 -8.122 2.417 1.00 97.38 175 GLY A CA 1
ATOM 1240 C C . GLY A 1 175 ? 4.444 -6.860 1.698 1.00 97.38 175 GLY A C 1
ATOM 1241 O O . GLY A 1 175 ? 4.987 -6.506 0.655 1.00 97.38 175 GLY A O 1
ATOM 1242 N N . ASN A 1 176 ? 3.422 -6.169 2.211 1.00 98.19 176 ASN A N 1
ATOM 1243 C CA . ASN A 1 176 ? 3.067 -4.838 1.722 1.00 98.19 176 ASN A CA 1
ATOM 1244 C C . ASN A 1 176 ? 3.933 -3.784 2.425 1.00 98.19 176 ASN A C 1
ATOM 1246 O O . ASN A 1 176 ? 3.568 -3.288 3.494 1.00 98.19 176 ASN A O 1
ATOM 1250 N N . LEU A 1 177 ? 5.075 -3.445 1.827 1.00 98.19 177 LEU A N 1
ATOM 1251 C CA . LEU A 1 177 ? 6.037 -2.503 2.407 1.00 98.19 177 LEU A CA 1
ATOM 1252 C C . LEU A 1 177 ? 5.482 -1.077 2.512 1.00 98.19 177 LEU A C 1
ATOM 1254 O O . LEU A 1 177 ? 5.880 -0.334 3.408 1.00 98.19 177 LEU A O 1
ATOM 1258 N N . TYR A 1 178 ? 4.502 -0.704 1.686 1.00 98.19 178 TYR A N 1
ATOM 1259 C CA . TYR A 1 178 ? 3.841 0.596 1.818 1.00 98.19 178 TYR A CA 1
ATOM 1260 C C . TYR A 1 178 ? 3.106 0.755 3.164 1.00 98.19 178 TYR A C 1
ATOM 1262 O O . TYR A 1 178 ? 2.924 1.869 3.654 1.00 98.19 178 TYR A O 1
ATOM 1270 N N . SER A 1 179 ? 2.767 -0.350 3.835 1.00 98.62 179 SER A N 1
ATOM 1271 C CA . SER A 1 179 ? 2.138 -0.329 5.163 1.00 98.62 179 SER A CA 1
ATOM 1272 C C . SER A 1 179 ? 2.992 0.364 6.226 1.00 98.62 179 SER A C 1
ATOM 1274 O O . SER A 1 179 ? 2.433 0.903 7.177 1.00 98.62 179 SER A O 1
ATOM 1276 N N . TYR A 1 180 ? 4.321 0.406 6.072 1.00 98.06 180 TYR A N 1
ATOM 1277 C CA . TYR A 1 180 ? 5.192 1.133 7.000 1.00 98.06 180 TYR A CA 1
ATOM 1278 C C . TYR A 1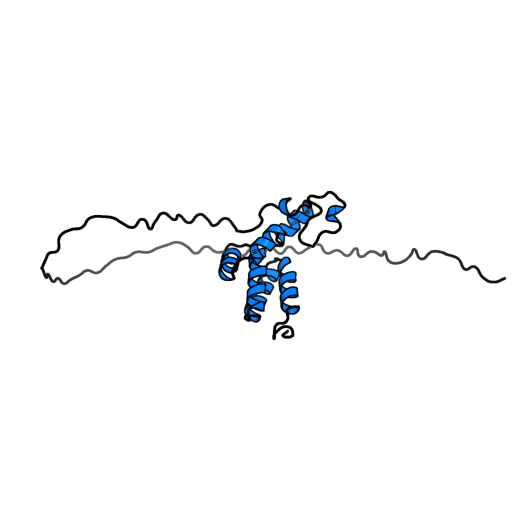 180 ? 4.961 2.648 6.962 1.00 98.06 180 TYR A C 1
ATOM 1280 O O . TYR A 1 180 ? 5.038 3.287 8.009 1.00 98.06 180 TYR A O 1
ATOM 1288 N N . TYR A 1 181 ? 4.588 3.212 5.808 1.00 97.06 181 TYR A N 1
ATOM 1289 C CA . TYR A 1 181 ? 4.140 4.606 5.735 1.00 97.06 181 TYR A CA 1
ATOM 1290 C C . TYR A 1 181 ? 2.825 4.792 6.489 1.00 97.06 181 TYR A C 1
ATOM 1292 O O . TYR A 1 181 ? 2.712 5.705 7.296 1.00 97.06 181 TYR A O 1
ATOM 1300 N N . GLY A 1 182 ? 1.863 3.879 6.313 1.00 97.19 182 GLY A N 1
ATOM 1301 C CA . GLY A 1 182 ? 0.612 3.911 7.075 1.00 97.19 182 GLY A CA 1
ATOM 1302 C C . GLY A 1 182 ? 0.833 3.813 8.589 1.00 97.19 182 GLY A C 1
ATOM 1303 O O . GLY A 1 182 ? 0.214 4.558 9.342 1.00 97.19 182 GLY A O 1
ATOM 1304 N N . LEU A 1 183 ? 1.742 2.941 9.040 1.00 96.56 183 LEU A N 1
ATOM 1305 C CA . LEU A 1 183 ? 2.135 2.834 10.450 1.00 96.56 183 LEU A CA 1
ATOM 1306 C C . LEU A 1 183 ? 2.771 4.136 10.951 1.00 96.56 183 LEU A C 1
ATOM 1308 O O . LEU A 1 183 ? 2.388 4.636 12.005 1.00 96.56 183 LEU A O 1
ATOM 1312 N N . SER A 1 184 ? 3.703 4.705 10.184 1.00 94.81 184 SER A N 1
ATOM 1313 C CA . SER A 1 184 ? 4.319 5.994 10.507 1.00 94.81 184 SER A CA 1
ATOM 1314 C C . SER A 1 184 ? 3.267 7.100 10.639 1.00 94.81 184 SER A C 1
ATOM 1316 O O . SER A 1 184 ? 3.278 7.836 11.622 1.00 94.81 184 SER A O 1
ATOM 1318 N N . ASP A 1 185 ? 2.327 7.188 9.695 1.00 93.94 185 ASP A N 1
ATOM 1319 C CA . ASP A 1 185 ? 1.269 8.201 9.682 1.00 93.94 185 ASP A CA 1
ATOM 1320 C C . ASP A 1 185 ? 0.385 8.127 10.935 1.00 93.94 185 ASP A C 1
ATOM 1322 O O . ASP A 1 185 ? 0.076 9.157 11.533 1.00 93.94 185 ASP A O 1
ATOM 1326 N N . ILE A 1 186 ? -0.030 6.927 11.361 1.00 94.25 186 ILE A N 1
ATOM 1327 C CA . ILE A 1 186 ? -0.931 6.800 12.518 1.00 94.25 186 ILE A CA 1
ATOM 1328 C C . ILE A 1 186 ? -0.232 7.158 13.833 1.00 94.25 186 ILE A C 1
ATOM 1330 O O . ILE A 1 186 ? -0.869 7.753 14.699 1.00 94.25 186 ILE A O 1
ATOM 1334 N N . TYR A 1 187 ? 1.067 6.880 13.974 1.00 90.75 187 TYR A N 1
ATOM 1335 C CA . TYR A 1 187 ? 1.837 7.287 15.154 1.00 90.75 187 TYR A CA 1
ATOM 1336 C C . TYR A 1 187 ? 2.217 8.773 15.124 1.00 90.75 187 TYR A C 1
ATOM 1338 O O . TYR A 1 187 ? 2.334 9.398 16.176 1.00 90.75 187 TYR A O 1
ATOM 1346 N N . ALA A 1 188 ? 2.362 9.361 13.935 1.00 88.62 188 ALA A N 1
ATOM 1347 C CA . ALA A 1 188 ? 2.547 10.801 13.774 1.00 88.62 188 ALA A CA 1
ATOM 1348 C C . ALA A 1 188 ? 1.241 11.598 13.961 1.00 88.62 188 ALA A C 1
ATOM 1350 O O . ALA A 1 188 ? 1.287 12.800 14.221 1.00 88.62 188 ALA A O 1
ATOM 1351 N N . SER A 1 189 ? 0.079 10.953 13.828 1.00 83.81 189 SER A N 1
ATOM 1352 C CA . SER A 1 189 ? -1.222 11.610 13.961 1.00 83.81 189 SER A CA 1
ATOM 1353 C C . SER A 1 189 ? -1.493 12.097 15.390 1.00 83.81 189 SER A C 1
ATOM 1355 O O . SER A 1 189 ? -1.099 11.471 16.375 1.00 83.81 189 SER A O 1
ATOM 1357 N N . GLU A 1 190 ? -2.230 13.202 15.528 1.00 73.88 190 GLU A N 1
ATOM 1358 C CA . GLU A 1 190 ? -2.653 13.745 16.829 1.00 73.88 190 GLU A CA 1
ATOM 1359 C C . GLU A 1 190 ? -3.830 12.967 17.445 1.00 73.88 190 GLU A C 1
ATOM 1361 O O . GLU A 1 190 ? -4.816 13.532 17.915 1.00 73.88 190 GLU A O 1
ATOM 1366 N N . THR A 1 191 ? -3.749 11.640 17.437 1.00 70.94 191 THR A N 1
ATOM 1367 C CA . THR A 1 191 ? -4.718 10.792 18.129 1.00 70.94 191 THR A CA 1
ATOM 1368 C C . THR A 1 191 ? -4.342 10.652 19.603 1.00 70.94 191 THR A C 1
ATOM 1370 O O . THR A 1 191 ? -3.177 10.765 19.995 1.00 70.94 191 THR A O 1
ATOM 1373 N N . LYS A 1 192 ? -5.346 10.381 20.445 1.00 73.31 192 LYS A N 1
ATOM 1374 C CA . LYS A 1 192 ? -5.157 10.124 21.886 1.00 73.31 192 LYS A CA 1
ATOM 1375 C C . LYS A 1 192 ? -4.231 8.926 22.142 1.00 73.31 192 LYS A C 1
ATOM 1377 O O . LYS A 1 192 ? -3.589 8.860 23.185 1.00 73.31 192 LYS A O 1
ATOM 1382 N N . ASP A 1 193 ? -4.129 8.041 21.155 1.00 69.94 193 ASP A N 1
ATOM 1383 C CA . ASP A 1 193 ? -3.452 6.752 21.234 1.00 69.94 193 ASP A CA 1
ATOM 1384 C C . ASP A 1 193 ? -2.024 6.771 20.660 1.00 69.94 193 ASP A C 1
ATOM 1386 O O . ASP A 1 193 ? -1.356 5.740 20.657 1.00 69.94 193 ASP A O 1
ATOM 1390 N N . LYS A 1 194 ? -1.504 7.934 20.229 1.00 65.75 194 LYS A N 1
ATOM 1391 C CA . LYS A 1 194 ? -0.178 8.053 19.586 1.00 65.75 194 LYS A CA 1
ATOM 1392 C C . LYS A 1 194 ? 1.006 7.531 20.416 1.00 65.75 194 LYS A C 1
ATOM 1394 O O . LYS A 1 194 ? 2.056 7.234 19.861 1.00 65.75 194 LYS A O 1
ATOM 1399 N N . ASN A 1 195 ? 0.840 7.417 21.736 1.00 68.19 195 ASN A N 1
ATOM 1400 C CA . ASN A 1 195 ? 1.868 6.947 22.673 1.00 68.19 195 ASN A CA 1
ATOM 1401 C C . ASN A 1 195 ? 1.622 5.518 23.190 1.00 68.19 195 ASN A C 1
ATOM 1403 O O . ASN A 1 195 ? 2.327 5.074 24.094 1.00 68.19 195 ASN A O 1
ATOM 1407 N N . LEU A 1 196 ? 0.605 4.815 22.684 1.00 64.94 196 LEU A N 1
ATOM 1408 C CA . LEU A 1 196 ? 0.299 3.453 23.112 1.00 64.94 196 LEU A CA 1
ATOM 1409 C C . LEU A 1 196 ? 1.129 2.470 22.280 1.00 64.94 196 LEU A C 1
ATOM 1411 O O . LEU A 1 196 ? 0.862 2.249 21.094 1.00 64.94 196 LEU A O 1
ATOM 1415 N N . ILE A 1 197 ? 2.159 1.913 22.918 1.00 59.44 197 ILE A N 1
ATOM 1416 C CA . ILE A 1 197 ? 3.029 0.859 22.386 1.00 59.44 197 ILE A CA 1
ATOM 1417 C C . ILE A 1 197 ? 2.871 -0.381 23.256 1.00 59.44 197 ILE A C 1
ATOM 1419 O O . ILE A 1 197 ? 2.961 -0.225 24.495 1.00 59.44 197 ILE A O 1
#

Secondary structure (DSSP, 8-state):
---PPP------S------------------------------------------------------S-S----------S---GGGGB-SSHHHHHTT--TT-BSSHHHHHHHHHTTPPPHHHHHHHTTS-HHHHHHHHHTT-HHHHHHHHHHHHHTT-HHHHHHHHHHHHHTT-TTHHHHHHHHHHS--TTTT--

Foldseek 3Di:
DDDDDDDDDPPDDDDDDPPDDDDDDPDDPDDDPDDDDDDDDDDDDDDDDDDDDDDDDDDDDDDDDDDPPPPPPPPVPDQPADDDLCLQEDPPPDVSQVPDDPSHDPDSVSSVVCVVLLHHHPVSLVVLLPDDLVVLVVSVVSVNLPSLLSNLLCCCLVPNVVSSVVSLVVSVVVRNVCSVVSVVNSLVDPDPCNPPD

pLDDT: mean 72.33, std 24.79, range [35.59, 98.69]